Protein AF-D9XE37-F1 (afdb_monomer)

pLDDT: mean 73.84, std 21.39, range [26.42, 98.5]

Radius of gyration: 32.81 Å; Cα contacts (8 Å, |Δi|>4): 273; chains: 1; bounding box: 81×62×93 Å

Sequence (320 aa):
MRLFVEEEEWQETLRRVKRDPSFTGKLRLAWDGSVLRNTTKEGPQEVRDPRMVMHTHCTPSDWNKYVSADEAAGGSYNRILPVILGGAHLIRKRSALPHVDPFSEAYTWATAKPRVMVMDAWAEDLFYVIRRYGSILSESLPEVEAAMIQRTAEQTLRVAACLAAADMTEVITEDILLAAFSLVRRSVRDVLVLTRGQATAAKAPVRTLEEKVRERIASLGGKASSSDLLPFLRVSKAAVEAIPAVVMTQARNGKQGRPVTFYSFGEKQRPASSESSKQQAASSRVAAAVKATPKRITVRIPAQTAPVEVQADNPFAALI

Nearest PDB structures (foldseek):
  8eam-assembly1_F  TM=5.519E-01  e=4.254E-01  Saccharolobus solfataricus P2
  6wgf-assembly1_7  TM=5.804E-01  e=1.533E+00  Saccharomyces cerevisiae
  6wgg-assembly1_7  TM=5.376E-01  e=1.187E+00  Saccharomyces cerevisiae
  6wgi-assembly1_7  TM=4.612E-01  e=2.196E+00  Saccharomyces cerevisiae

Solvent-accessible surface area (backbone atoms only — not comparable to full-atom values): 20015 Å² total; per-residue (Å²): 136,87,84,85,84,87,70,94,53,42,61,60,57,48,55,44,38,81,75,36,76,62,50,60,54,52,51,50,33,29,63,73,35,36,68,47,74,43,77,89,48,92,73,70,47,71,42,77,64,37,86,66,82,90,86,78,60,75,52,74,70,52,46,65,74,58,65,46,60,69,48,17,68,69,43,58,47,27,77,54,80,56,69,79,79,73,82,79,74,87,71,89,73,87,70,81,79,81,82,65,66,66,58,57,53,17,52,48,63,56,67,74,52,94,82,74,77,41,66,40,74,64,21,48,56,50,47,53,52,46,42,50,51,44,51,52,47,42,73,74,38,60,68,55,61,17,32,34,46,71,35,48,47,62,49,20,52,54,44,15,52,52,50,19,27,58,71,69,42,53,56,31,39,44,67,45,41,50,54,21,36,54,55,47,51,50,18,50,55,36,46,53,60,59,48,61,67,47,70,76,62,57,75,74,72,83,71,48,73,66,56,56,52,50,53,53,20,53,75,53,77,50,50,29,44,57,81,67,44,34,72,75,67,72,50,58,72,69,69,57,64,70,38,91,56,53,34,79,46,76,45,65,64,64,100,87,42,80,71,45,51,32,39,29,76,55,78,87,74,77,88,75,80,90,81,87,84,85,87,78,91,83,81,89,84,84,89,81,92,76,94,78,81,88,78,85,84,80,84,79,82,79,77,85,77,77,87,80,87,74,76,88,83,51,94,58,57,91,72,110

Structure (mmCIF, N/CA/C/O backbone):
data_AF-D9XE37-F1
#
_entry.id   AF-D9XE37-F1
#
loop_
_atom_site.group_PDB
_atom_site.id
_atom_site.type_symbol
_atom_site.label_atom_id
_atom_site.label_alt_id
_atom_site.label_comp_id
_atom_site.label_asym_id
_atom_site.label_entity_id
_atom_site.label_seq_id
_atom_site.pdbx_PDB_ins_code
_atom_site.Cartn_x
_atom_site.Cartn_y
_atom_site.Cartn_z
_atom_site.occupancy
_atom_site.B_iso_or_equiv
_atom_site.auth_seq_id
_atom_site.auth_comp_id
_atom_site.auth_asym_id
_atom_site.auth_atom_id
_atom_site.pdbx_PDB_model_num
ATOM 1 N N . MET A 1 1 ? -2.289 -23.566 -14.329 1.00 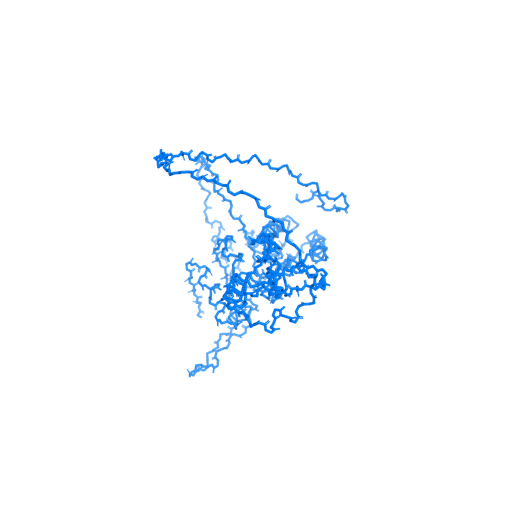47.03 1 MET A N 1
ATOM 2 C CA . MET A 1 1 ? -3.709 -23.173 -14.196 1.00 47.03 1 MET A CA 1
ATOM 3 C C . MET A 1 1 ? -3.740 -21.785 -13.573 1.00 47.03 1 MET A C 1
ATOM 5 O O . MET A 1 1 ? -3.190 -21.627 -12.493 1.00 47.03 1 MET A O 1
ATOM 9 N N . ARG A 1 2 ? -4.259 -20.769 -14.273 1.00 55.72 2 ARG A N 1
ATOM 10 C CA . ARG A 1 2 ? -4.458 -19.421 -13.717 1.00 55.72 2 ARG A CA 1
ATOM 11 C C . ARG A 1 2 ? -5.904 -19.363 -13.232 1.00 55.72 2 ARG A C 1
ATOM 13 O O . ARG A 1 2 ? -6.801 -19.611 -14.030 1.00 55.72 2 ARG A O 1
ATOM 20 N N . LEU A 1 3 ? -6.116 -19.141 -11.939 1.00 63.22 3 LEU A N 1
ATOM 21 C CA . LEU A 1 3 ? -7.451 -18.987 -11.367 1.00 63.22 3 LEU A CA 1
ATOM 22 C C . LEU A 1 3 ? -7.724 -17.491 -11.229 1.00 63.22 3 LEU A C 1
ATOM 24 O O . LEU A 1 3 ? -7.009 -16.805 -10.503 1.00 63.22 3 LEU A O 1
ATOM 28 N N . PHE A 1 4 ? -8.733 -17.000 -11.939 1.00 64.94 4 PHE A N 1
ATOM 29 C CA . PHE A 1 4 ? -9.284 -15.671 -11.715 1.00 64.94 4 PHE A CA 1
ATOM 30 C C . PHE A 1 4 ? -10.481 -15.827 -10.780 1.00 64.94 4 PHE A C 1
ATOM 32 O O . PHE A 1 4 ? -11.395 -16.596 -11.075 1.00 64.94 4 PHE A O 1
ATOM 39 N N . VAL A 1 5 ? -10.428 -15.163 -9.628 1.00 68.06 5 VAL A N 1
ATOM 40 C CA . VAL A 1 5 ? -11.538 -15.102 -8.677 1.00 68.06 5 VAL A CA 1
ATOM 41 C C . VAL A 1 5 ? -12.014 -13.663 -8.664 1.00 68.06 5 VAL A C 1
ATOM 43 O O . VAL A 1 5 ? -11.254 -12.769 -8.301 1.00 68.06 5 VAL A O 1
ATOM 46 N N . GLU A 1 6 ? -13.255 -13.461 -9.077 1.00 70.31 6 GLU A N 1
ATOM 47 C CA . GLU A 1 6 ? -13.931 -12.174 -9.025 1.00 70.31 6 GLU A CA 1
ATOM 48 C C . GLU A 1 6 ? -14.920 -12.210 -7.863 1.00 70.31 6 GLU A C 1
ATOM 50 O O . GLU A 1 6 ? -15.814 -13.055 -7.824 1.00 70.31 6 GLU A O 1
ATOM 55 N N . GLU A 1 7 ? -14.727 -11.327 -6.887 1.00 68.25 7 GLU A N 1
ATOM 56 C CA . GLU A 1 7 ? -15.745 -11.016 -5.888 1.00 68.25 7 GLU A CA 1
ATOM 57 C C . GLU A 1 7 ? -16.171 -9.569 -6.130 1.00 68.25 7 GLU A C 1
ATOM 59 O O . GLU A 1 7 ? -15.325 -8.674 -6.155 1.00 68.25 7 GLU A O 1
ATOM 64 N N . GLU A 1 8 ? -17.473 -9.349 -6.334 1.00 63.88 8 GLU A N 1
ATOM 65 C CA . GLU A 1 8 ? -17.998 -8.021 -6.660 1.00 63.88 8 GLU A CA 1
ATOM 66 C C . GLU A 1 8 ? -17.759 -7.034 -5.514 1.00 63.88 8 GLU A C 1
ATOM 68 O O . GLU A 1 8 ? -17.316 -5.927 -5.777 1.00 63.88 8 GLU A O 1
ATOM 73 N N . GLU A 1 9 ? -17.949 -7.431 -4.249 1.00 70.00 9 GLU A N 1
ATOM 74 C CA . GLU A 1 9 ? -17.734 -6.555 -3.090 1.00 70.00 9 GLU A CA 1
ATOM 75 C C . GLU A 1 9 ? -16.755 -7.135 -2.065 1.00 70.00 9 GLU A C 1
ATOM 77 O O . GLU A 1 9 ? -16.997 -8.174 -1.445 1.00 70.00 9 GLU A O 1
ATOM 82 N N . TRP A 1 10 ? -15.710 -6.370 -1.737 1.00 76.69 10 TRP A N 1
ATOM 83 C CA . TRP A 1 10 ? -14.752 -6.751 -0.691 1.00 76.69 10 TRP A CA 1
ATOM 84 C C . TRP A 1 10 ? -15.377 -6.810 0.710 1.00 76.69 10 TRP A C 1
ATOM 86 O O . TRP A 1 10 ? -14.852 -7.457 1.619 1.00 76.69 10 TRP A O 1
ATOM 96 N N . GLN A 1 11 ? -16.535 -6.170 0.899 1.00 74.50 11 GLN A N 1
ATOM 97 C CA . GLN A 1 11 ? -17.282 -6.218 2.151 1.00 74.50 11 GLN A CA 1
ATOM 98 C C . GLN A 1 11 ? -17.606 -7.662 2.568 1.00 74.50 11 GLN A C 1
ATOM 100 O O . GLN A 1 11 ? -17.534 -7.998 3.755 1.00 74.50 11 GLN A O 1
ATOM 105 N N . GLU A 1 12 ? -17.964 -8.529 1.621 1.00 76.62 12 GLU A N 1
ATOM 106 C CA . GLU A 1 12 ? -18.274 -9.923 1.931 1.00 76.62 12 GLU A CA 1
ATOM 107 C C . GLU A 1 12 ? -17.039 -10.671 2.425 1.00 76.62 12 GLU A C 1
ATOM 109 O O . GLU A 1 12 ? -17.104 -11.376 3.439 1.00 76.62 12 GLU A O 1
ATOM 114 N N . THR A 1 13 ? -15.899 -10.450 1.772 1.00 77.62 13 THR A N 1
ATOM 115 C CA . THR A 1 13 ? -14.603 -10.979 2.188 1.00 77.62 13 THR A CA 1
ATOM 116 C C . THR A 1 13 ? -14.257 -10.512 3.606 1.00 77.62 13 THR A C 1
ATOM 118 O O . THR A 1 13 ? -13.942 -11.329 4.471 1.00 77.62 13 THR A O 1
ATOM 121 N N . LEU A 1 14 ? -14.411 -9.216 3.896 1.00 77.00 14 LEU A N 1
ATOM 122 C CA . LEU A 1 14 ? -14.158 -8.626 5.215 1.00 77.00 14 LEU A CA 1
ATOM 123 C C . LEU A 1 14 ? -15.088 -9.186 6.310 1.00 77.00 14 LEU A C 1
ATOM 125 O O . LEU A 1 14 ? -14.674 -9.387 7.454 1.00 77.00 14 LEU A O 1
ATOM 129 N N . ARG A 1 15 ? -16.343 -9.519 5.981 1.00 78.56 15 ARG A N 1
ATOM 130 C CA . ARG A 1 15 ? -17.245 -10.224 6.912 1.00 78.56 15 ARG A CA 1
ATOM 131 C C . ARG A 1 15 ? -16.790 -11.658 7.179 1.00 78.56 15 ARG A C 1
ATOM 133 O O . ARG A 1 15 ? -16.953 -12.136 8.304 1.00 78.56 15 ARG A O 1
ATOM 140 N N . ARG A 1 16 ? -16.243 -12.350 6.172 1.00 76.62 16 ARG A N 1
ATOM 141 C CA . ARG A 1 16 ? -15.701 -13.712 6.325 1.00 76.62 16 ARG A CA 1
ATOM 142 C C . ARG A 1 16 ? -14.468 -13.730 7.218 1.00 76.62 16 ARG A C 1
ATOM 144 O O . ARG A 1 16 ? -14.367 -14.643 8.028 1.00 76.62 16 ARG A O 1
ATOM 151 N N . VAL A 1 17 ? -13.616 -12.705 7.163 1.00 76.94 17 VAL A N 1
ATOM 152 C CA . VAL A 1 17 ? -12.457 -12.568 8.064 1.00 76.94 17 VAL A CA 1
ATOM 153 C C . VAL A 1 17 ? -12.863 -12.662 9.539 1.00 76.94 17 VAL A C 1
ATOM 155 O O . VAL A 1 17 ? -12.245 -13.395 10.304 1.00 76.94 17 VAL A O 1
ATOM 158 N N . LYS A 1 18 ? -13.962 -12.008 9.940 1.00 72.69 18 LYS A N 1
ATOM 159 C CA . LYS A 1 18 ? -14.468 -12.100 11.324 1.00 72.69 18 LYS A CA 1
ATOM 160 C C . LYS A 1 18 ? -14.950 -13.500 11.717 1.00 72.69 18 LYS A C 1
ATOM 162 O O . LYS A 1 18 ? -15.026 -13.796 12.905 1.00 72.69 18 LYS A O 1
ATOM 167 N N . ARG A 1 19 ? -15.337 -14.332 10.747 1.00 80.12 19 ARG A N 1
ATOM 168 C CA . ARG A 1 19 ? -15.815 -15.706 10.978 1.00 80.12 19 ARG A CA 1
ATOM 169 C C . ARG A 1 19 ? -14.680 -16.726 10.936 1.00 80.12 19 ARG A C 1
ATOM 171 O O . ARG A 1 19 ? -14.724 -17.689 11.692 1.00 80.12 19 ARG A O 1
ATOM 178 N N . ASP A 1 20 ? -13.697 -16.519 10.064 1.00 80.62 20 ASP A N 1
ATOM 179 C CA . ASP A 1 20 ? -12.524 -17.376 9.903 1.00 80.62 20 ASP A CA 1
ATOM 180 C C . ASP A 1 20 ? -11.232 -16.565 10.117 1.00 80.62 20 ASP A C 1
ATOM 182 O O . ASP A 1 20 ? -10.728 -15.942 9.174 1.00 80.62 20 ASP A O 1
ATOM 186 N N . PRO A 1 21 ? -10.640 -16.608 11.326 1.00 75.56 21 PRO A N 1
ATOM 187 C CA . PRO A 1 21 ? -9.401 -15.891 11.617 1.00 75.56 21 PRO A CA 1
ATOM 188 C C . PRO A 1 21 ? -8.200 -16.416 10.810 1.00 75.56 21 PRO A C 1
ATOM 190 O O . PRO A 1 21 ? -7.193 -15.723 10.680 1.00 75.56 21 PRO A O 1
ATOM 193 N N . SER A 1 22 ? -8.282 -17.622 10.228 1.00 81.69 22 SER A N 1
ATOM 194 C CA . SER A 1 22 ? -7.215 -18.172 9.382 1.00 81.69 22 SER A CA 1
ATOM 195 C C . SER A 1 22 ? -7.186 -17.559 7.978 1.00 81.69 22 SER A C 1
ATOM 197 O O . SER A 1 22 ? -6.176 -17.678 7.277 1.00 81.69 22 SER A O 1
ATOM 199 N N . PHE A 1 23 ? -8.268 -16.893 7.558 1.00 83.12 23 PHE A N 1
ATOM 200 C CA . PHE A 1 23 ? -8.423 -16.376 6.201 1.00 83.12 23 PHE A CA 1
ATOM 201 C C . PHE A 1 23 ? -7.375 -15.310 5.859 1.00 83.12 23 PHE A C 1
ATOM 203 O O . PHE A 1 23 ? -6.686 -15.428 4.847 1.00 83.12 23 PHE A O 1
ATOM 210 N N . THR A 1 24 ? -7.171 -14.315 6.727 1.00 81.00 24 THR A N 1
ATOM 211 C CA . THR A 1 24 ? -6.151 -13.264 6.523 1.00 81.00 24 THR A CA 1
ATOM 212 C C . THR A 1 24 ? -4.734 -13.827 6.551 1.00 81.00 24 THR A C 1
ATOM 214 O O . THR A 1 24 ? -3.851 -13.337 5.852 1.00 81.00 24 THR A O 1
ATOM 217 N N . GLY A 1 25 ? -4.491 -14.889 7.327 1.00 86.06 25 GLY A N 1
ATOM 218 C CA . GLY A 1 25 ? -3.241 -15.652 7.283 1.00 86.06 25 GLY A CA 1
ATOM 219 C C . GLY A 1 25 ? -2.985 -16.261 5.908 1.00 86.06 25 GLY A C 1
ATOM 220 O O . GLY A 1 25 ? -1.930 -16.035 5.321 1.00 86.06 25 GLY A O 1
ATOM 221 N N . LYS A 1 26 ? -3.973 -16.972 5.358 1.00 87.00 26 LYS A N 1
ATOM 222 C CA . LYS A 1 26 ? -3.884 -17.576 4.020 1.00 87.00 26 LYS A CA 1
ATOM 223 C C . LYS A 1 26 ? -3.751 -16.523 2.919 1.00 87.00 26 LYS A C 1
ATOM 225 O O . LYS A 1 26 ? -2.964 -16.725 2.003 1.00 87.00 26 LYS A O 1
ATOM 230 N N . LEU A 1 27 ? -4.447 -15.390 3.035 1.00 85.38 27 LEU A N 1
ATOM 231 C CA . LEU A 1 27 ? -4.315 -14.264 2.107 1.00 85.38 27 LEU A CA 1
ATOM 232 C C . LEU A 1 27 ? -2.876 -13.718 2.100 1.00 85.38 27 LEU A C 1
ATOM 234 O O . LEU A 1 27 ? -2.291 -13.535 1.039 1.00 85.38 27 LEU A O 1
ATOM 238 N N . ARG A 1 28 ? -2.267 -13.523 3.278 1.00 87.06 28 ARG A N 1
ATOM 239 C CA . ARG A 1 28 ? -0.862 -13.089 3.391 1.00 87.06 28 ARG A CA 1
ATOM 240 C C . ARG A 1 28 ? 0.099 -14.096 2.759 1.00 87.06 28 ARG A C 1
ATOM 242 O O . ARG A 1 28 ? 0.968 -13.692 1.997 1.00 87.06 28 ARG A O 1
ATOM 249 N N . LEU A 1 29 ? -0.095 -15.392 3.018 1.00 88.88 29 LEU A N 1
ATOM 250 C CA . LEU A 1 29 ? 0.708 -16.452 2.398 1.00 88.88 29 LEU A CA 1
ATOM 251 C C . LEU A 1 29 ? 0.577 -16.439 0.871 1.00 88.88 29 LEU A C 1
ATOM 253 O O . LEU A 1 29 ? 1.587 -16.516 0.179 1.00 88.88 29 LEU A O 1
ATOM 257 N N . ALA A 1 30 ? -0.644 -16.287 0.353 1.00 88.12 30 ALA A N 1
ATOM 258 C CA . ALA A 1 30 ? -0.905 -16.208 -1.080 1.00 88.12 30 ALA A CA 1
ATOM 259 C C . ALA A 1 30 ? -0.223 -14.991 -1.719 1.00 88.12 30 ALA A C 1
ATOM 261 O O . ALA A 1 30 ? 0.366 -15.102 -2.790 1.00 88.12 30 ALA A O 1
ATOM 262 N N . TRP A 1 31 ? -0.286 -13.841 -1.044 1.00 87.00 31 TRP A N 1
ATOM 263 C CA . TRP A 1 31 ? 0.356 -12.603 -1.479 1.00 87.00 31 TRP A CA 1
ATOM 264 C C . TRP A 1 31 ? 1.880 -12.724 -1.522 1.00 87.00 31 TRP A C 1
ATOM 266 O O . TRP A 1 31 ? 2.518 -12.271 -2.468 1.00 87.00 31 TRP A O 1
ATOM 276 N N . ASP A 1 32 ? 2.465 -13.352 -0.503 1.00 86.19 32 ASP A N 1
ATOM 277 C CA . ASP A 1 32 ? 3.911 -13.532 -0.389 1.00 86.19 32 ASP A CA 1
ATOM 278 C C . ASP A 1 32 ? 4.426 -14.718 -1.248 1.00 86.19 32 ASP A C 1
ATOM 280 O O . ASP A 1 32 ? 5.605 -15.056 -1.178 1.00 86.19 32 ASP A O 1
ATOM 284 N N . GLY A 1 33 ? 3.570 -15.369 -2.053 1.00 86.44 33 GLY A N 1
ATOM 285 C CA . GLY A 1 33 ? 3.949 -16.501 -2.915 1.00 86.44 33 GLY A CA 1
ATOM 286 C C . GLY A 1 33 ? 4.217 -17.810 -2.160 1.00 86.44 33 GLY A C 1
ATOM 287 O O . GLY A 1 33 ? 4.780 -18.758 -2.708 1.00 86.44 33 GLY A O 1
ATOM 288 N N . SER A 1 34 ? 3.824 -17.884 -0.888 1.00 89.19 34 SER A N 1
ATOM 289 C CA . SER A 1 34 ? 3.997 -19.073 -0.053 1.00 89.19 34 SER A CA 1
ATOM 290 C 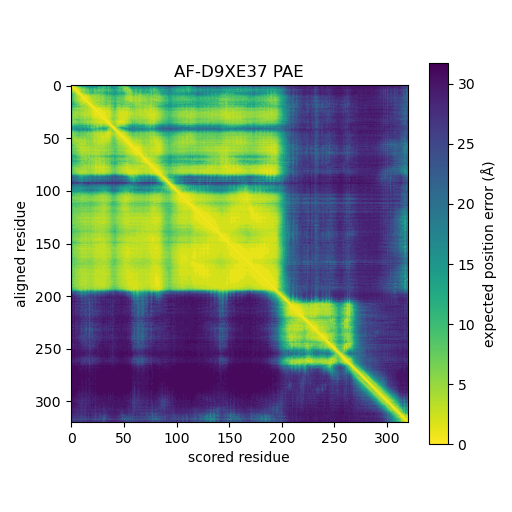C . SER A 1 34 ? 2.975 -20.153 -0.403 1.00 89.19 34 SER A C 1
ATOM 292 O O . SER A 1 34 ? 1.827 -19.863 -0.731 1.00 89.19 34 SER A O 1
ATOM 294 N N . VAL A 1 35 ? 3.376 -21.422 -0.294 1.00 88.75 35 VAL A N 1
ATOM 295 C CA . VAL A 1 35 ? 2.512 -22.563 -0.633 1.00 88.75 35 VAL A CA 1
ATOM 296 C C . VAL A 1 35 ? 1.242 -22.548 0.220 1.00 88.75 35 VAL A C 1
ATOM 298 O O . VAL A 1 35 ? 1.305 -22.597 1.450 1.00 88.75 35 VAL A O 1
ATOM 301 N N . LEU A 1 36 ? 0.081 -22.540 -0.434 1.00 87.94 36 LEU A N 1
ATOM 302 C CA . LEU A 1 36 ? -1.206 -22.687 0.240 1.00 87.94 36 LEU A CA 1
ATOM 303 C C . LEU A 1 36 ? -1.528 -24.169 0.366 1.00 87.94 36 LEU A C 1
ATOM 305 O O . LEU A 1 36 ? -1.539 -24.882 -0.635 1.00 87.94 36 LEU A O 1
ATOM 309 N N . ARG A 1 37 ? -1.816 -24.631 1.583 1.00 86.56 37 ARG A N 1
ATOM 310 C CA . ARG A 1 37 ? -2.215 -26.016 1.852 1.00 86.56 37 ARG A CA 1
ATOM 311 C C . ARG A 1 37 ? -3.577 -26.052 2.518 1.00 86.56 37 ARG A C 1
ATOM 313 O O . ARG A 1 37 ? -3.827 -25.322 3.476 1.00 86.56 37 ARG A O 1
ATOM 320 N N . ASN A 1 38 ? -4.435 -26.934 2.027 1.00 82.69 38 ASN A N 1
ATOM 321 C CA . ASN A 1 38 ? -5.679 -27.292 2.681 1.00 82.69 38 ASN A CA 1
ATOM 322 C C . ASN A 1 38 ? -5.642 -28.781 3.033 1.00 82.69 38 ASN A C 1
ATOM 324 O O . ASN A 1 38 ? -5.796 -29.638 2.165 1.00 82.69 38 ASN A O 1
ATOM 328 N N . THR A 1 39 ? -5.398 -29.071 4.310 1.00 75.81 39 THR A N 1
ATOM 329 C CA . THR A 1 39 ? -5.257 -30.431 4.847 1.00 75.81 39 THR A CA 1
ATOM 330 C C . THR A 1 39 ? -6.556 -30.992 5.426 1.00 75.81 39 THR A C 1
ATOM 332 O O . THR A 1 39 ? -6.577 -32.150 5.823 1.00 75.81 39 THR A O 1
ATOM 335 N N . THR A 1 40 ? -7.631 -30.198 5.497 1.00 74.00 40 THR A N 1
ATOM 336 C CA . THR A 1 40 ? -8.895 -30.603 6.139 1.00 74.00 40 THR A CA 1
ATOM 337 C C . THR A 1 40 ? -9.902 -31.246 5.185 1.00 74.00 40 THR A C 1
ATOM 339 O O . THR A 1 40 ? -10.932 -31.734 5.642 1.00 74.00 40 THR A O 1
ATOM 342 N N . LYS A 1 41 ? -9.633 -31.265 3.874 1.00 73.81 41 LYS A N 1
ATOM 343 C CA . LYS A 1 41 ? -10.446 -31.982 2.878 1.00 73.81 41 LYS A CA 1
ATOM 344 C C . LYS A 1 41 ? -9.870 -33.371 2.593 1.00 73.81 41 LYS A C 1
ATOM 346 O O . LYS A 1 41 ? -8.652 -33.545 2.612 1.00 73.81 41 LYS A O 1
ATOM 351 N N . GLU A 1 42 ? -10.739 -34.334 2.273 1.00 62.62 42 GLU A N 1
ATOM 352 C CA . GLU A 1 42 ? -10.312 -35.605 1.676 1.00 62.62 42 GLU A CA 1
ATOM 353 C C . GLU A 1 42 ? -9.587 -35.320 0.355 1.00 62.62 42 GLU A C 1
ATOM 355 O O . GLU A 1 42 ? -10.145 -34.700 -0.551 1.00 62.62 42 GLU A O 1
ATOM 360 N N . GLY A 1 43 ? -8.316 -35.718 0.278 1.00 73.56 43 GLY A N 1
ATOM 361 C CA . GLY A 1 43 ? -7.402 -35.279 -0.775 1.00 73.56 43 GLY A CA 1
ATOM 362 C C . GLY A 1 43 ? -6.784 -33.913 -0.445 1.00 73.56 43 GLY A C 1
ATOM 363 O O . GLY A 1 43 ? -7.375 -32.883 -0.782 1.00 73.56 43 GLY A O 1
ATOM 364 N N . PRO A 1 44 ? -5.602 -33.867 0.202 1.00 77.12 44 PRO A N 1
ATOM 365 C CA . PRO A 1 44 ? -4.947 -32.606 0.530 1.00 77.12 44 PRO A CA 1
ATOM 366 C C . PRO A 1 44 ? -4.683 -31.804 -0.745 1.00 77.12 44 PRO A C 1
ATOM 368 O O . PRO A 1 44 ? -4.027 -32.275 -1.674 1.00 77.12 44 PRO A O 1
ATOM 371 N N . GLN A 1 45 ? -5.208 -30.581 -0.784 1.00 83.75 45 GLN A N 1
ATOM 372 C CA . GLN A 1 45 ? -5.015 -29.672 -1.908 1.00 83.75 45 GLN A CA 1
ATOM 373 C C . GLN A 1 45 ? -3.874 -28.718 -1.588 1.00 83.75 45 GLN A C 1
ATOM 375 O O . GLN A 1 45 ? -3.836 -28.117 -0.509 1.00 83.75 45 GLN A O 1
ATOM 380 N N . GLU A 1 46 ? -2.959 -28.552 -2.538 1.00 88.50 46 GLU A N 1
ATOM 381 C CA . GLU A 1 46 ? -1.897 -27.562 -2.440 1.00 88.50 46 GLU A CA 1
ATOM 382 C C . GLU A 1 46 ? -1.817 -26.688 -3.689 1.00 88.50 46 GLU A C 1
ATOM 384 O O . GLU A 1 46 ? -1.983 -27.154 -4.815 1.00 88.50 46 GLU A O 1
ATOM 389 N N . VAL A 1 47 ? -1.540 -25.404 -3.471 1.00 86.25 47 VAL A N 1
ATOM 390 C CA . VAL A 1 47 ? -1.213 -24.445 -4.526 1.00 86.25 47 VAL A CA 1
ATOM 391 C C . VAL A 1 47 ? 0.222 -24.002 -4.293 1.00 86.25 47 VAL A C 1
ATOM 393 O O . VAL A 1 47 ? 0.514 -23.284 -3.334 1.00 86.25 47 VAL A O 1
ATOM 396 N N . ARG A 1 48 ? 1.126 -24.478 -5.153 1.00 85.12 48 ARG A N 1
ATOM 397 C CA . ARG A 1 48 ? 2.536 -24.075 -5.166 1.00 85.12 48 ARG A CA 1
ATOM 398 C C . ARG A 1 48 ? 2.672 -22.774 -5.960 1.00 85.12 48 ARG A C 1
ATOM 400 O O . ARG A 1 48 ? 2.079 -22.671 -7.027 1.00 85.12 48 ARG A O 1
ATOM 407 N N . ASP A 1 49 ? 3.441 -21.821 -5.433 1.00 83.62 49 ASP A N 1
ATOM 408 C CA . ASP A 1 49 ? 3.686 -20.500 -6.040 1.00 83.62 49 ASP A CA 1
ATOM 409 C C . ASP A 1 49 ? 2.399 -19.732 -6.429 1.00 83.62 49 ASP A C 1
ATOM 411 O O . ASP A 1 49 ? 2.157 -19.458 -7.609 1.00 83.62 49 ASP A O 1
ATOM 415 N N . PRO A 1 50 ? 1.513 -19.409 -5.464 1.00 86.50 50 PRO A N 1
ATOM 416 C CA . PRO A 1 50 ? 0.351 -18.578 -5.750 1.00 86.50 50 PRO A CA 1
ATOM 417 C C . PRO A 1 50 ? 0.780 -17.195 -6.258 1.00 86.50 50 PRO A C 1
ATOM 419 O O . PRO A 1 50 ? 1.614 -16.517 -5.663 1.00 86.50 50 PRO A O 1
ATOM 422 N N . ARG A 1 51 ? 0.161 -16.751 -7.356 1.00 83.62 51 ARG A N 1
ATOM 423 C CA . ARG A 1 51 ? 0.302 -15.392 -7.894 1.00 83.62 51 ARG A CA 1
ATOM 424 C C . ARG A 1 51 ? -1.023 -14.674 -7.706 1.00 83.62 51 ARG A C 1
ATOM 426 O O . ARG A 1 51 ? -1.980 -14.952 -8.425 1.00 83.62 51 ARG A O 1
ATOM 433 N N . MET A 1 52 ? -1.088 -13.802 -6.706 1.00 82.50 52 MET A N 1
ATOM 434 C CA . MET A 1 52 ? -2.312 -13.103 -6.335 1.00 82.50 52 MET A CA 1
ATOM 435 C C . MET A 1 52 ? -2.191 -11.611 -6.627 1.00 82.50 52 MET A C 1
ATOM 437 O O . MET A 1 52 ? -1.199 -10.980 -6.275 1.00 82.50 52 MET A O 1
ATOM 441 N N . VAL A 1 53 ? -3.234 -11.055 -7.236 1.00 83.62 53 VAL A N 1
ATOM 442 C CA . VAL A 1 53 ? -3.452 -9.614 -7.364 1.00 83.62 53 VAL A CA 1
ATOM 443 C C . VAL A 1 53 ? -4.789 -9.318 -6.709 1.00 83.62 53 VAL A C 1
ATOM 445 O O . VAL A 1 53 ? -5.756 -10.041 -6.938 1.00 83.62 53 VAL A O 1
ATOM 448 N N . MET A 1 54 ? -4.841 -8.275 -5.885 1.00 82.00 54 MET A N 1
ATOM 449 C CA . MET A 1 54 ? -6.076 -7.846 -5.239 1.00 82.00 54 MET A CA 1
ATOM 450 C C . MET A 1 54 ? -6.471 -6.474 -5.770 1.00 82.00 54 MET A C 1
ATOM 452 O O . MET A 1 54 ? -5.752 -5.497 -5.574 1.00 82.00 54 MET A O 1
ATOM 456 N N . HIS A 1 55 ? -7.619 -6.422 -6.435 1.00 86.12 55 HIS A N 1
ATOM 457 C CA . HIS A 1 55 ? -8.276 -5.189 -6.840 1.00 86.12 55 HIS A CA 1
ATOM 458 C C . HIS A 1 55 ? -9.676 -5.198 -6.240 1.00 86.12 55 HIS A C 1
ATOM 460 O O . HIS A 1 55 ? -10.501 -6.040 -6.580 1.00 86.12 55 HIS A O 1
ATOM 466 N N . THR A 1 56 ? -9.908 -4.309 -5.284 1.00 84.94 56 THR A N 1
ATOM 467 C CA . THR A 1 56 ? -11.090 -4.342 -4.424 1.00 84.94 56 THR A CA 1
ATOM 468 C C . THR A 1 56 ? -11.560 -2.935 -4.130 1.00 84.94 56 THR A C 1
ATOM 470 O O . THR A 1 56 ? -10.741 -2.035 -3.948 1.00 84.94 56 THR A O 1
ATOM 473 N N . HIS A 1 57 ? -12.868 -2.764 -3.985 1.00 86.88 57 HIS A N 1
ATOM 474 C CA . HIS A 1 57 ? -13.456 -1.529 -3.489 1.00 86.88 57 HIS A CA 1
ATOM 475 C C . HIS A 1 57 ? -14.110 -1.759 -2.124 1.00 86.88 57 HIS A C 1
ATOM 477 O O . HIS A 1 57 ? -14.607 -2.843 -1.824 1.00 86.88 57 HIS A O 1
ATOM 483 N N . CYS A 1 58 ? -14.093 -0.732 -1.281 1.00 85.75 58 CYS A N 1
ATOM 484 C CA . CYS A 1 58 ? -14.728 -0.744 0.030 1.00 85.75 58 CYS A CA 1
ATOM 485 C C . CYS A 1 58 ? -15.126 0.682 0.402 1.00 85.75 58 CYS A C 1
ATOM 487 O O . CYS A 1 58 ? -14.438 1.643 0.050 1.00 85.75 58 CYS A O 1
ATOM 489 N N . THR A 1 59 ? -16.255 0.826 1.092 1.00 86.62 59 THR A N 1
ATOM 490 C CA . THR A 1 59 ? -16.687 2.131 1.591 1.00 86.62 59 THR A CA 1
ATOM 491 C C . THR A 1 59 ? -15.861 2.520 2.824 1.00 86.62 59 THR A C 1
ATOM 493 O O . THR A 1 59 ? -15.480 1.645 3.606 1.00 86.62 59 THR A O 1
ATOM 496 N N . PRO A 1 60 ? -15.628 3.819 3.089 1.00 86.06 60 PRO A N 1
ATOM 497 C CA . PRO A 1 60 ? -14.960 4.240 4.323 1.00 86.06 60 PRO A CA 1
ATOM 498 C C . PRO A 1 60 ? -15.666 3.740 5.597 1.00 86.06 60 PRO A C 1
ATOM 500 O O . PRO A 1 60 ? -15.019 3.424 6.594 1.00 86.06 60 PRO A O 1
ATOM 503 N N . SER A 1 61 ? -16.998 3.618 5.570 1.00 84.75 61 SER A N 1
ATOM 504 C CA . SER A 1 61 ? -17.775 3.039 6.673 1.00 84.75 61 SER A CA 1
ATOM 505 C C . SER A 1 61 ? -17.474 1.561 6.905 1.00 84.75 61 SER A C 1
ATOM 507 O O . SER A 1 61 ? -17.358 1.139 8.057 1.00 84.75 61 SER A O 1
ATOM 509 N N . ASP A 1 62 ? -17.336 0.776 5.836 1.00 84.81 62 ASP A N 1
ATOM 510 C CA . ASP A 1 62 ? -17.011 -0.64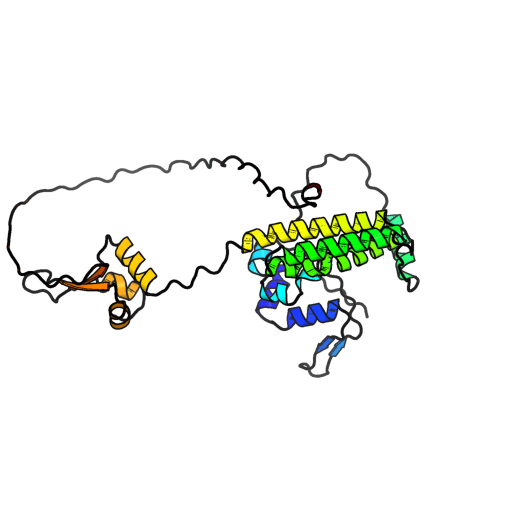6 5.943 1.00 84.81 62 ASP A CA 1
ATOM 511 C C . ASP A 1 62 ? -15.563 -0.846 6.373 1.00 84.81 62 ASP A C 1
ATOM 513 O O . ASP A 1 62 ? -15.305 -1.670 7.252 1.00 84.81 62 ASP A O 1
ATOM 517 N N . TRP A 1 63 ? -14.641 -0.032 5.849 1.00 85.62 63 TRP A N 1
ATOM 518 C CA . TRP A 1 63 ? -13.258 0.006 6.316 1.00 85.62 63 TRP A CA 1
ATOM 519 C C . TRP A 1 63 ? -13.220 0.170 7.835 1.00 85.62 63 TRP A C 1
ATOM 521 O O . TRP A 1 63 ? -12.728 -0.703 8.543 1.00 85.62 63 TRP A O 1
ATOM 531 N N . ASN A 1 64 ? -13.875 1.207 8.360 1.00 82.69 64 ASN A N 1
ATOM 532 C CA . ASN A 1 64 ? -13.886 1.473 9.797 1.00 82.69 64 ASN A CA 1
ATOM 533 C C . ASN A 1 64 ? -14.524 0.358 10.635 1.00 82.69 64 ASN A C 1
ATOM 535 O O . ASN A 1 64 ? -14.170 0.182 11.800 1.00 82.69 64 ASN A O 1
ATOM 539 N N . LYS A 1 65 ? -15.469 -0.389 10.060 1.00 82.81 65 LYS A N 1
ATOM 540 C CA .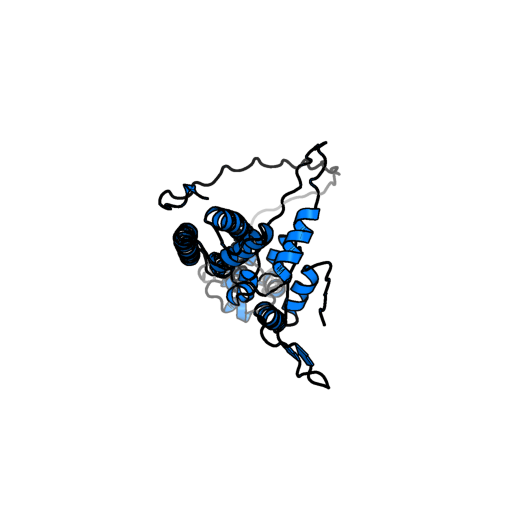 LYS A 1 65 ? -16.212 -1.449 10.746 1.00 82.81 65 LYS A CA 1
ATOM 541 C C . LYS A 1 65 ? -15.477 -2.790 10.769 1.00 82.81 65 LYS A C 1
ATOM 543 O O . LYS A 1 65 ? -15.688 -3.584 11.701 1.00 82.81 65 LYS A O 1
ATOM 548 N N . TYR A 1 66 ? -14.702 -3.093 9.731 1.00 80.50 66 TYR A N 1
ATOM 549 C CA . TYR A 1 66 ? -14.103 -4.415 9.548 1.00 80.50 66 TYR A CA 1
ATOM 550 C C . TYR A 1 66 ? -12.579 -4.423 9.650 1.00 80.50 66 TYR A C 1
ATOM 552 O O . TYR A 1 66 ? -12.049 -5.428 10.110 1.00 80.50 66 TYR A O 1
ATOM 560 N N . VAL A 1 67 ? -11.896 -3.325 9.325 1.00 81.81 67 VAL A N 1
ATOM 561 C CA . VAL A 1 67 ? -10.445 -3.205 9.500 1.00 81.81 67 VAL A CA 1
ATOM 562 C C . VAL A 1 67 ? -10.136 -3.012 10.980 1.00 81.81 67 VAL A C 1
ATOM 564 O O . VAL A 1 67 ? -10.495 -1.997 11.578 1.00 81.81 67 VAL A O 1
ATOM 567 N N . SER A 1 68 ? -9.496 -4.016 11.579 1.00 76.19 68 SER A N 1
ATOM 568 C CA . SER A 1 68 ? -9.138 -4.037 12.998 1.00 76.19 68 SER A CA 1
ATOM 569 C C . SER A 1 68 ? -7.649 -3.763 13.228 1.00 76.19 68 SER A C 1
ATOM 571 O O . SER A 1 68 ? -6.809 -4.035 12.367 1.00 76.19 68 SER A O 1
ATOM 573 N N . ALA A 1 69 ? -7.317 -3.260 14.421 1.00 76.56 69 ALA A N 1
ATOM 574 C CA . ALA A 1 69 ? -5.934 -3.056 14.855 1.00 76.56 69 ALA A CA 1
ATOM 575 C C . ALA A 1 69 ? -5.120 -4.364 14.846 1.00 76.56 69 ALA A C 1
ATOM 577 O O . ALA A 1 69 ? -3.969 -4.362 14.417 1.00 76.56 69 ALA A O 1
ATOM 578 N N . ASP A 1 70 ? -5.735 -5.487 15.229 1.00 77.38 70 ASP A N 1
ATOM 579 C CA . ASP A 1 70 ? -5.079 -6.802 15.269 1.00 77.38 70 ASP A CA 1
ATOM 580 C C . ASP A 1 70 ? -4.625 -7.261 13.871 1.00 77.38 70 ASP A C 1
ATOM 582 O O . ASP A 1 70 ? -3.531 -7.797 13.683 1.00 77.38 70 ASP A O 1
ATOM 586 N N . GLU A 1 71 ? -5.443 -7.014 12.848 1.00 79.50 71 GLU A N 1
ATOM 587 C CA . GLU A 1 71 ? -5.101 -7.347 11.463 1.00 79.50 71 GLU A CA 1
ATOM 588 C C . GLU A 1 71 ? -4.080 -6.385 10.848 1.00 79.50 71 GLU A C 1
ATOM 590 O O . GLU A 1 71 ? -3.278 -6.806 10.001 1.00 79.50 71 GLU A O 1
ATOM 595 N N . ALA A 1 72 ? -4.100 -5.117 11.274 1.00 77.88 72 ALA A N 1
ATOM 596 C CA . ALA A 1 72 ? -3.082 -4.130 10.928 1.00 77.88 72 ALA A CA 1
ATOM 597 C C . ALA A 1 72 ? -1.717 -4.541 11.495 1.00 77.88 72 ALA A C 1
ATOM 599 O O . ALA A 1 72 ? -0.755 -4.629 10.733 1.00 77.88 72 ALA A O 1
ATOM 600 N N . ALA A 1 73 ? -1.660 -4.920 12.776 1.00 77.88 73 ALA A N 1
ATOM 601 C CA . ALA A 1 73 ? -0.460 -5.454 13.421 1.00 77.88 73 ALA A CA 1
ATOM 602 C C . ALA A 1 73 ? 0.023 -6.760 12.763 1.00 77.88 73 ALA A C 1
ATOM 604 O O . ALA A 1 73 ? 1.220 -6.982 12.594 1.00 77.88 73 ALA A O 1
ATOM 605 N N . GLY A 1 74 ? -0.902 -7.604 12.289 1.00 79.19 74 GLY A N 1
ATOM 606 C CA . GLY A 1 74 ? -0.587 -8.799 11.498 1.00 79.19 74 GLY A CA 1
ATOM 607 C C . GLY A 1 74 ? -0.019 -8.518 10.095 1.00 79.19 74 GLY A C 1
ATOM 608 O O . GLY A 1 74 ? 0.325 -9.460 9.371 1.00 79.19 74 GLY A O 1
ATOM 609 N N . GLY A 1 75 ? 0.062 -7.251 9.682 1.00 82.56 75 GLY A N 1
ATOM 610 C CA . GLY A 1 75 ? 0.601 -6.812 8.398 1.00 82.56 75 GLY A CA 1
ATOM 611 C C . GLY A 1 75 ? -0.318 -7.074 7.204 1.00 82.56 75 GLY A C 1
ATOM 612 O O . GLY A 1 75 ? 0.130 -7.034 6.062 1.00 82.56 75 GLY A O 1
ATOM 613 N N . SER A 1 76 ? -1.600 -7.373 7.408 1.00 83.38 76 SER A N 1
ATOM 614 C CA . SER A 1 76 ? -2.502 -7.620 6.271 1.00 83.38 76 SER A CA 1
ATOM 615 C C . SER A 1 76 ? -2.666 -6.357 5.421 1.00 83.38 76 SER A C 1
ATOM 617 O O . SER A 1 76 ? -2.623 -6.419 4.194 1.00 83.38 76 SER A O 1
ATOM 619 N N . TYR A 1 77 ? -2.766 -5.200 6.079 1.00 86.56 77 TYR A N 1
ATOM 620 C CA . TYR A 1 77 ? -3.073 -3.931 5.421 1.00 86.56 77 TYR A CA 1
ATOM 621 C C . TYR A 1 77 ? -1.850 -3.168 4.901 1.00 86.56 77 TYR A C 1
ATOM 623 O O . TYR A 1 77 ? -1.996 -2.370 3.985 1.00 86.56 77 TYR A O 1
ATOM 631 N N . ASN A 1 78 ? -0.632 -3.484 5.357 1.00 88.56 78 ASN A N 1
ATOM 632 C CA . ASN A 1 78 ? 0.590 -2.917 4.763 1.00 88.56 78 ASN A CA 1
ATOM 633 C C . ASN A 1 78 ? 0.984 -3.556 3.419 1.00 88.56 78 ASN A C 1
ATOM 635 O O . ASN A 1 78 ? 1.922 -3.120 2.749 1.00 88.56 78 ASN A O 1
ATOM 639 N N . ARG A 1 79 ? 0.266 -4.598 2.992 1.00 89.25 79 ARG A N 1
ATOM 640 C CA . ARG A 1 79 ? 0.442 -5.237 1.682 1.00 89.25 79 ARG A CA 1
ATOM 641 C C . ARG A 1 79 ? -0.373 -4.572 0.577 1.00 89.25 79 ARG A C 1
ATOM 643 O O . ARG A 1 79 ? -0.103 -4.843 -0.588 1.00 89.25 79 ARG A O 1
ATOM 650 N N . ILE A 1 80 ? -1.304 -3.690 0.924 1.00 89.50 80 ILE A N 1
ATOM 651 C CA . ILE A 1 80 ? -2.222 -3.049 -0.019 1.00 89.50 80 ILE A CA 1
ATOM 652 C C . ILE A 1 80 ? -1.963 -1.544 -0.076 1.00 89.50 80 ILE A C 1
ATOM 654 O O . ILE A 1 80 ? -1.328 -0.991 0.818 1.00 89.50 80 ILE A O 1
ATOM 658 N N . LEU A 1 81 ? -2.452 -0.890 -1.129 1.00 92.19 81 LEU A N 1
ATOM 659 C CA . LEU A 1 81 ? -2.377 0.563 -1.303 1.00 92.19 81 LEU A CA 1
ATOM 660 C C . LEU A 1 81 ? -3.797 1.145 -1.329 1.00 92.19 81 LEU A C 1
ATOM 662 O O . LEU A 1 81 ? -4.373 1.292 -2.408 1.00 92.19 81 LEU A O 1
ATOM 666 N N . PRO A 1 82 ? -4.406 1.437 -0.163 1.00 91.88 82 PRO A N 1
ATOM 667 C CA . PRO A 1 82 ? -5.725 2.052 -0.110 1.00 91.88 82 PRO A CA 1
ATOM 668 C C . PRO A 1 82 ? -5.674 3.459 -0.700 1.00 91.88 82 PRO A C 1
ATOM 670 O O . PRO A 1 82 ? -4.788 4.242 -0.360 1.00 91.88 82 PRO A O 1
ATOM 673 N N . VAL A 1 83 ? -6.633 3.789 -1.559 1.00 92.31 83 VAL A N 1
ATOM 674 C CA . VAL A 1 83 ? -6.790 5.134 -2.120 1.00 92.31 83 VAL A CA 1
ATOM 675 C C . VAL A 1 83 ? -8.238 5.556 -1.929 1.00 92.31 83 VAL A C 1
ATOM 677 O O . VAL A 1 83 ? -9.160 4.850 -2.340 1.00 92.31 83 VAL A O 1
ATOM 680 N N . ILE A 1 84 ? -8.446 6.712 -1.303 1.00 91.19 84 ILE A N 1
ATOM 681 C CA . ILE A 1 84 ? -9.772 7.309 -1.180 1.00 91.19 84 ILE A CA 1
ATOM 682 C C . ILE A 1 84 ? -10.096 7.981 -2.508 1.00 91.19 84 ILE A C 1
ATOM 684 O O . ILE A 1 84 ? -9.445 8.944 -2.929 1.00 91.19 84 ILE A O 1
ATOM 688 N N . LEU A 1 85 ? -11.152 7.494 -3.150 1.00 87.31 85 LEU A N 1
ATOM 689 C CA . LEU A 1 85 ? -11.710 8.118 -4.338 1.00 87.31 85 LEU A CA 1
ATOM 690 C C . LEU A 1 85 ? -12.666 9.240 -3.920 1.00 87.31 85 LEU A C 1
ATOM 692 O O . LEU A 1 85 ? -13.617 9.023 -3.171 1.00 87.31 85 LEU A O 1
ATOM 696 N N . GLY A 1 86 ? -12.398 10.453 -4.403 1.00 78.50 86 GLY A N 1
ATOM 697 C CA . GLY A 1 86 ? -13.343 11.564 -4.325 1.00 78.50 86 GLY A CA 1
ATOM 698 C C . GLY A 1 86 ? -14.431 11.444 -5.393 1.00 78.50 86 GLY A C 1
ATOM 699 O O . GLY A 1 86 ? -14.300 10.678 -6.349 1.00 78.50 86 GLY A O 1
ATOM 700 N N . GLY A 1 87 ? -15.498 12.234 -5.261 1.00 71.19 87 GLY A N 1
ATOM 701 C CA . GLY A 1 87 ? -16.489 12.360 -6.329 1.00 71.19 87 GLY A CA 1
ATOM 702 C C . GLY A 1 87 ? -15.822 12.852 -7.614 1.00 71.19 87 GLY A C 1
ATOM 703 O O . GLY A 1 87 ? -15.062 13.821 -7.584 1.00 71.19 87 GLY A O 1
ATOM 704 N N . ALA A 1 88 ? -16.091 12.184 -8.738 1.00 65.19 88 ALA A N 1
ATOM 705 C CA . ALA A 1 88 ? -15.572 12.618 -10.026 1.00 65.19 88 ALA A CA 1
ATOM 706 C C . ALA A 1 88 ? -16.061 14.044 -10.305 1.00 65.19 88 ALA A C 1
ATOM 708 O O . ALA A 1 88 ? -17.265 14.299 -10.384 1.00 65.19 88 ALA A O 1
ATOM 709 N N . HIS A 1 89 ? -15.128 14.986 -10.458 1.00 62.91 89 HIS A N 1
ATOM 710 C CA . HIS A 1 89 ? -15.472 16.288 -11.006 1.00 62.91 89 HIS A CA 1
ATOM 711 C C . HIS A 1 89 ? -16.084 16.053 -12.388 1.00 62.91 89 HIS A C 1
ATOM 713 O O . HIS A 1 89 ? -15.524 15.315 -13.200 1.00 62.91 89 HIS A O 1
ATOM 719 N N . LEU A 1 90 ? -17.240 16.659 -12.655 1.00 69.31 90 LEU A N 1
ATOM 720 C CA . LEU A 1 90 ? -17.882 16.599 -13.964 1.00 69.31 90 LEU A CA 1
ATOM 721 C C . LEU A 1 90 ? -17.034 17.403 -14.958 1.00 69.31 90 LEU A C 1
ATOM 723 O O . LEU A 1 90 ? -17.294 18.574 -15.229 1.00 69.31 90 LEU A O 1
ATOM 727 N N . ILE A 1 91 ? -15.970 16.788 -15.474 1.00 65.31 91 ILE A N 1
ATOM 728 C CA . ILE A 1 91 ? -15.127 17.394 -16.496 1.00 65.31 91 ILE A CA 1
ATOM 729 C C . ILE A 1 91 ? -15.894 17.295 -17.811 1.00 65.31 91 ILE A C 1
ATOM 731 O O . ILE A 1 91 ? -16.057 16.218 -18.380 1.00 65.31 91 ILE A O 1
ATOM 735 N N . ARG A 1 92 ? -16.338 18.439 -18.333 1.00 65.56 92 ARG A N 1
ATOM 736 C CA . ARG A 1 92 ? -16.898 18.549 -19.685 1.00 65.56 92 ARG A CA 1
ATOM 737 C C . ARG A 1 92 ? -15.768 18.466 -20.721 1.00 65.56 92 ARG A C 1
ATOM 739 O O . ARG A 1 92 ? -15.487 19.439 -21.414 1.00 65.56 92 ARG A O 1
ATOM 746 N N . LYS A 1 93 ? -15.062 17.335 -20.802 1.00 61.16 93 LYS A N 1
ATOM 747 C CA . LYS A 1 93 ? -13.984 17.150 -21.784 1.00 61.16 93 LYS A CA 1
ATOM 748 C C . LYS A 1 93 ? -14.574 16.681 -23.115 1.00 61.16 93 LYS A C 1
ATOM 750 O O . LYS A 1 93 ? -15.234 15.653 -23.178 1.00 61.16 93 LYS A O 1
ATOM 755 N N . ARG A 1 94 ? -14.332 17.459 -24.177 1.00 59.75 94 ARG A N 1
ATOM 756 C CA . ARG A 1 94 ? -14.648 17.126 -25.583 1.00 59.75 94 ARG A CA 1
ATOM 757 C C . ARG A 1 94 ? -13.476 16.472 -26.331 1.00 59.75 94 ARG A C 1
ATOM 759 O O . ARG A 1 94 ? -13.605 16.178 -27.512 1.00 59.75 94 ARG A O 1
ATOM 766 N N . SER A 1 95 ? -12.326 16.298 -25.683 1.00 67.62 95 SER A N 1
ATOM 767 C CA . SER A 1 95 ? -11.138 15.708 -26.307 1.00 67.62 95 SER A CA 1
ATOM 768 C C . SER A 1 95 ? -11.276 14.192 -26.417 1.00 67.62 95 SER A C 1
ATOM 770 O O . SER A 1 95 ? -11.724 13.558 -25.460 1.00 67.62 95 SER A O 1
ATOM 772 N N . ALA A 1 96 ? -10.831 13.627 -27.540 1.00 72.88 96 ALA A N 1
ATOM 773 C CA . ALA A 1 96 ? -10.696 12.185 -27.699 1.00 72.88 96 ALA A CA 1
ATOM 774 C C . ALA A 1 96 ? -9.806 11.602 -26.590 1.00 72.88 96 ALA A C 1
ATOM 776 O O . ALA A 1 96 ? -8.826 12.226 -26.170 1.00 72.88 96 ALA A O 1
ATOM 777 N N . LEU A 1 97 ? -10.180 10.424 -26.093 1.00 76.12 97 LEU A N 1
ATOM 778 C CA . LEU A 1 97 ? -9.338 9.664 -25.176 1.00 76.12 97 LEU A CA 1
ATOM 779 C C . LEU A 1 97 ? -8.107 9.144 -25.940 1.00 76.12 97 LEU A C 1
ATOM 781 O O . LEU A 1 97 ? -8.229 8.834 -27.128 1.00 76.12 97 LEU A O 1
ATOM 785 N N . PRO A 1 98 ? -6.932 9.070 -25.292 1.00 74.06 98 PRO A N 1
ATOM 786 C CA . PRO A 1 98 ? -5.740 8.513 -25.915 1.00 74.06 98 PRO A CA 1
ATOM 787 C C . PRO A 1 98 ? -5.952 7.039 -26.273 1.00 74.06 98 PRO A C 1
ATOM 789 O O . PRO A 1 98 ? -6.754 6.337 -25.652 1.00 74.06 98 PRO A O 1
ATOM 792 N N . HIS A 1 99 ? -5.223 6.581 -27.286 1.00 76.88 99 HIS A N 1
ATOM 793 C CA . HIS A 1 99 ? -5.262 5.189 -27.704 1.00 76.88 99 HIS A CA 1
ATOM 794 C C . HIS A 1 99 ? -4.579 4.282 -26.672 1.00 76.88 99 HIS A C 1
ATOM 796 O O . HIS A 1 99 ? -3.619 4.694 -26.024 1.00 76.88 99 HIS A O 1
ATOM 802 N N . VAL A 1 100 ? -5.087 3.059 -26.513 1.00 78.12 100 VAL A N 1
ATOM 803 C CA . VAL A 1 100 ? -4.649 2.120 -25.465 1.00 78.12 100 VAL A CA 1
ATOM 804 C C . VAL A 1 100 ? -3.612 1.099 -25.941 1.00 78.12 100 VAL A C 1
ATOM 806 O O . VAL A 1 100 ? -3.057 0.387 -25.108 1.00 78.12 100 VAL A O 1
ATOM 809 N N . ASP A 1 101 ? -3.306 1.048 -27.239 1.00 77.38 101 ASP A N 1
ATOM 810 C CA . ASP A 1 101 ? -2.334 0.112 -27.826 1.00 77.38 101 ASP A CA 1
ATOM 811 C C . ASP A 1 101 ? -0.961 0.078 -27.126 1.00 77.38 101 ASP A C 1
ATOM 813 O O . ASP A 1 101 ? -0.471 -1.031 -26.880 1.00 77.38 101 ASP A O 1
ATOM 817 N N . PRO A 1 102 ? -0.374 1.214 -26.682 1.00 79.88 102 PRO A N 1
ATOM 818 C CA . PRO A 1 102 ? 0.904 1.197 -25.963 1.00 79.88 102 PRO A CA 1
ATOM 819 C C . PRO A 1 102 ? 0.907 0.311 -24.705 1.00 79.88 102 PRO A C 1
ATOM 821 O O . PRO A 1 102 ? 1.938 -0.249 -24.337 1.00 79.88 102 PRO A O 1
ATOM 824 N N . PHE A 1 103 ? -0.247 0.110 -24.053 1.00 83.19 103 PHE A N 1
ATOM 825 C CA . PHE A 1 103 ? -0.335 -0.762 -22.877 1.00 83.19 103 PHE A CA 1
ATOM 826 C C . PHE A 1 103 ? -0.196 -2.248 -23.226 1.00 83.19 103 PHE A C 1
ATOM 828 O O . PHE A 1 103 ? 0.364 -3.015 -22.439 1.00 83.19 103 PHE A O 1
ATOM 835 N N . SER A 1 104 ? -0.688 -2.668 -24.396 1.00 87.88 104 SER A N 1
ATOM 836 C CA . SER A 1 104 ? -0.567 -4.058 -24.851 1.00 87.88 104 SER A CA 1
ATOM 837 C C . SER A 1 104 ? 0.886 -4.402 -25.186 1.00 87.88 104 SER A C 1
ATOM 839 O O . SER A 1 104 ? 1.365 -5.495 -24.864 1.00 87.88 104 SER A O 1
ATOM 841 N N . GLU A 1 105 ? 1.608 -3.456 -25.787 1.00 91.00 105 GLU A N 1
ATOM 842 C CA . GLU A 1 105 ? 3.037 -3.590 -26.079 1.00 91.00 105 GLU A CA 1
ATOM 843 C C . GLU A 1 105 ? 3.856 -3.706 -24.794 1.00 91.00 105 GLU A C 1
ATOM 845 O O . GLU A 1 105 ? 4.611 -4.667 -24.636 1.00 91.00 105 GLU A O 1
ATOM 850 N N . ALA A 1 106 ? 3.630 -2.808 -23.831 1.00 92.44 106 ALA A N 1
ATOM 851 C CA . ALA A 1 106 ? 4.304 -2.852 -22.540 1.00 92.44 106 ALA A CA 1
ATOM 852 C C . ALA A 1 106 ? 4.041 -4.164 -21.780 1.00 92.44 106 ALA A C 1
ATOM 854 O O . ALA A 1 106 ? 4.970 -4.788 -21.264 1.00 92.44 106 ALA A O 1
ATOM 855 N N . TYR A 1 107 ? 2.791 -4.644 -21.759 1.00 91.62 107 TYR A N 1
ATOM 856 C CA . TYR A 1 107 ? 2.454 -5.930 -21.139 1.00 91.62 107 TYR A CA 1
ATOM 857 C C . TYR A 1 107 ? 3.177 -7.102 -21.816 1.00 91.62 107 TYR A C 1
ATOM 859 O O . TYR A 1 107 ? 3.728 -7.981 -21.145 1.00 91.62 107 TYR A O 1
ATOM 867 N N . THR A 1 108 ? 3.207 -7.106 -23.150 1.00 94.06 108 THR A N 1
ATOM 868 C CA . THR A 1 108 ? 3.914 -8.127 -23.933 1.00 94.06 108 THR A CA 1
ATOM 869 C C . THR A 1 108 ? 5.409 -8.090 -23.631 1.00 94.06 108 THR A C 1
ATOM 871 O O . THR A 1 108 ? 6.007 -9.120 -23.317 1.00 94.06 108 THR A O 1
ATOM 874 N N . TRP A 1 109 ? 6.013 -6.902 -23.632 1.00 94.88 109 TRP A N 1
ATOM 875 C CA . TRP A 1 109 ? 7.421 -6.705 -23.305 1.00 94.88 109 TRP A CA 1
ATOM 876 C C . TRP A 1 109 ? 7.762 -7.193 -21.890 1.00 94.88 109 TRP A C 1
ATOM 878 O O . TRP A 1 109 ? 8.773 -7.882 -21.705 1.00 94.88 109 TRP A O 1
ATOM 888 N N . ALA A 1 110 ? 6.917 -6.877 -20.905 1.00 93.38 110 ALA A N 1
ATOM 889 C CA . ALA A 1 110 ? 7.132 -7.214 -19.501 1.00 93.38 110 ALA A CA 1
ATOM 890 C C . ALA A 1 110 ? 7.005 -8.720 -19.225 1.00 93.38 110 ALA A C 1
ATOM 892 O O . ALA A 1 110 ? 7.673 -9.241 -18.335 1.00 93.38 110 ALA A O 1
ATOM 893 N N . THR A 1 111 ? 6.165 -9.428 -19.986 1.00 92.25 111 THR A N 1
ATOM 894 C CA . THR A 1 111 ? 5.864 -10.853 -19.759 1.00 92.25 111 THR A CA 1
ATOM 895 C C . THR A 1 111 ? 6.625 -11.814 -20.671 1.00 92.25 111 THR A C 1
ATOM 897 O O . THR A 1 111 ? 6.655 -13.011 -20.387 1.00 92.25 111 THR A O 1
ATOM 900 N N . ALA A 1 112 ? 7.275 -11.318 -21.729 1.00 94.88 112 ALA A N 1
ATOM 901 C CA . ALA A 1 112 ? 7.992 -12.145 -22.702 1.00 94.88 112 ALA A CA 1
ATOM 902 C C . ALA A 1 112 ? 9.147 -12.966 -22.099 1.00 94.88 112 ALA A C 1
ATOM 904 O O . ALA A 1 112 ? 9.434 -14.068 -22.566 1.00 94.88 112 ALA A O 1
ATOM 905 N N . LYS A 1 113 ? 9.830 -12.441 -21.077 1.00 93.88 113 LYS A N 1
ATOM 906 C CA . LYS A 1 113 ? 10.925 -13.121 -20.371 1.00 93.88 113 LYS A CA 1
ATOM 907 C C . LYS A 1 113 ? 11.062 -12.589 -18.942 1.00 93.88 113 LYS A C 1
ATOM 909 O O . LYS A 1 113 ? 10.634 -11.466 -18.687 1.00 93.88 113 LYS A O 1
ATOM 914 N N . PRO A 1 114 ? 11.690 -13.340 -18.020 1.00 92.00 114 PRO A N 1
ATOM 915 C CA . PRO A 1 114 ? 12.100 -12.795 -16.731 1.00 92.00 114 PRO A CA 1
ATOM 916 C C . PRO A 1 114 ? 13.044 -11.604 -16.922 1.00 92.00 114 PRO A C 1
ATOM 918 O O . PRO A 1 114 ? 13.944 -11.653 -17.763 1.00 92.00 114 PRO A O 1
ATOM 921 N N . ARG A 1 115 ? 12.838 -10.546 -16.138 1.00 92.12 115 ARG A N 1
ATOM 922 C CA . ARG A 1 115 ? 13.641 -9.319 -16.164 1.00 92.12 115 ARG A CA 1
ATOM 923 C C . ARG A 1 115 ? 14.057 -8.945 -14.753 1.00 92.12 115 ARG A C 1
ATOM 925 O O . ARG A 1 115 ? 13.339 -9.243 -13.797 1.00 92.12 115 ARG A O 1
ATOM 932 N N . VAL A 1 116 ? 15.208 -8.297 -14.641 1.00 95.00 116 VAL A N 1
ATOM 933 C CA . VAL A 1 116 ? 15.727 -7.775 -13.378 1.00 95.00 116 VAL A CA 1
ATOM 934 C C . VAL A 1 116 ? 15.720 -6.262 -13.486 1.00 95.00 116 VAL A C 1
ATOM 936 O O . VAL A 1 116 ? 16.399 -5.710 -14.341 1.00 95.00 116 VAL A O 1
ATOM 939 N N . MET A 1 117 ? 14.929 -5.615 -12.634 1.00 95.56 117 MET A N 1
ATOM 940 C CA . MET A 1 117 ? 14.905 -4.159 -12.553 1.00 95.56 117 MET A CA 1
ATOM 941 C C . MET A 1 117 ? 16.075 -3.683 -11.694 1.00 95.56 117 MET A C 1
ATOM 943 O O . MET A 1 117 ? 16.300 -4.231 -10.612 1.00 95.56 117 MET A O 1
ATOM 947 N N . VAL A 1 118 ? 16.790 -2.665 -12.159 1.00 97.50 118 VAL A N 1
ATOM 948 C CA . VAL A 1 118 ? 17.897 -2.021 -11.439 1.00 97.50 118 VAL A CA 1
ATOM 949 C C . VAL A 1 118 ? 17.603 -0.539 -11.261 1.00 97.50 118 VAL A C 1
ATOM 951 O O . VAL A 1 118 ? 16.943 0.057 -12.103 1.00 97.50 118 VAL A O 1
ATOM 954 N N . MET A 1 119 ? 18.057 0.060 -10.165 1.00 98.06 119 MET A N 1
ATOM 955 C CA . MET A 1 119 ? 17.985 1.512 -9.980 1.00 98.06 119 MET A CA 1
ATOM 956 C C . MET A 1 119 ? 19.237 2.164 -10.567 1.00 98.06 119 MET A C 1
ATOM 958 O O . MET A 1 119 ? 20.307 1.555 -10.563 1.00 98.06 119 MET A O 1
ATOM 962 N N . ASP A 1 120 ? 19.104 3.381 -11.090 1.00 97.44 120 ASP A N 1
ATOM 963 C CA . ASP A 1 120 ? 20.272 4.226 -11.340 1.00 97.44 120 ASP A CA 1
ATOM 964 C C . ASP A 1 120 ? 20.773 4.882 -10.039 1.00 97.44 120 ASP A C 1
ATOM 966 O O . ASP A 1 120 ? 20.127 4.803 -8.993 1.00 97.44 120 ASP A O 1
ATOM 970 N N . ALA A 1 121 ? 21.944 5.522 -10.089 1.00 97.69 121 ALA A N 1
ATOM 971 C CA . ALA A 1 121 ? 22.568 6.105 -8.899 1.00 97.69 121 ALA A CA 1
ATOM 972 C C . ALA A 1 121 ? 21.688 7.176 -8.221 1.00 97.69 121 ALA A C 1
ATOM 974 O O . ALA A 1 121 ? 21.614 7.232 -6.996 1.00 97.69 121 ALA A O 1
ATOM 975 N N . TRP A 1 122 ? 20.979 7.992 -9.005 1.00 97.50 122 TRP A N 1
ATOM 976 C CA . TRP A 1 122 ? 20.102 9.040 -8.476 1.00 97.50 122 TRP A CA 1
ATOM 977 C C . TRP A 1 122 ? 18.845 8.451 -7.823 1.00 97.50 122 TRP A C 1
ATOM 979 O O . TRP A 1 122 ? 18.420 8.894 -6.755 1.00 97.50 122 TRP A O 1
ATOM 989 N N . ALA A 1 123 ? 18.280 7.398 -8.413 1.00 97.81 123 ALA A N 1
ATOM 990 C CA . ALA A 1 123 ? 17.193 6.631 -7.828 1.00 97.81 123 ALA A CA 1
ATOM 991 C C . ALA A 1 123 ? 17.628 5.916 -6.542 1.00 97.81 123 ALA A C 1
ATOM 993 O O . ALA A 1 123 ? 16.837 5.850 -5.604 1.00 97.81 123 ALA A O 1
ATOM 994 N N . GLU A 1 124 ? 18.862 5.415 -6.449 1.00 97.62 124 GLU A N 1
ATOM 995 C CA . GLU A 1 124 ? 19.391 4.833 -5.207 1.00 97.62 124 GLU A CA 1
ATOM 996 C C . GLU A 1 124 ? 19.460 5.867 -4.072 1.00 97.62 124 GLU A C 1
ATOM 998 O O . GLU A 1 124 ? 18.973 5.599 -2.965 1.00 97.62 124 GLU A O 1
ATOM 1003 N N . ASP A 1 125 ? 19.974 7.066 -4.356 1.00 97.94 125 ASP A N 1
ATOM 1004 C CA . ASP A 1 125 ? 20.026 8.174 -3.396 1.00 97.94 125 ASP A CA 1
ATOM 1005 C C . ASP A 1 125 ? 18.617 8.598 -2.950 1.00 97.94 125 ASP A C 1
ATOM 1007 O O . ASP A 1 125 ? 18.329 8.712 -1.749 1.00 97.94 125 ASP A O 1
ATOM 1011 N N . LEU A 1 126 ? 17.689 8.762 -3.898 1.00 97.56 126 LEU A N 1
ATOM 1012 C CA . LEU A 1 126 ? 16.292 9.071 -3.596 1.00 97.56 126 LEU A CA 1
ATOM 1013 C C . LEU A 1 126 ? 15.626 7.942 -2.791 1.00 97.56 126 LEU A C 1
ATOM 1015 O O . LEU A 1 126 ? 14.871 8.202 -1.848 1.00 97.56 126 LEU A O 1
ATOM 1019 N N . PHE A 1 127 ? 15.917 6.681 -3.105 1.00 98.00 127 PHE A N 1
ATOM 1020 C CA . PHE A 1 127 ? 15.366 5.537 -2.386 1.00 98.00 127 PHE A CA 1
ATOM 1021 C C . PHE A 1 127 ? 15.813 5.511 -0.922 1.00 98.00 127 PHE A C 1
ATOM 1023 O O . PHE A 1 127 ? 15.004 5.212 -0.035 1.00 98.00 127 PHE A O 1
ATOM 1030 N N . TYR A 1 128 ? 17.063 5.885 -0.640 1.00 97.50 128 TYR A N 1
ATOM 1031 C CA . TYR A 1 128 ? 17.544 6.055 0.730 1.00 97.50 128 TYR A CA 1
ATOM 1032 C C . TYR A 1 128 ? 16.723 7.109 1.493 1.00 97.50 128 TYR A C 1
ATOM 1034 O O . TYR A 1 128 ? 16.285 6.863 2.624 1.00 97.50 128 TYR A O 1
ATOM 1042 N N . VAL A 1 129 ? 16.427 8.250 0.860 1.00 97.38 129 VAL A N 1
ATOM 1043 C CA . VAL A 1 129 ? 15.569 9.297 1.441 1.00 97.38 129 VAL A CA 1
ATOM 1044 C C . VAL A 1 129 ? 14.149 8.779 1.697 1.00 97.38 129 VAL A C 1
ATOM 1046 O O . VAL A 1 129 ? 13.605 8.993 2.783 1.00 97.38 129 VAL A O 1
ATOM 1049 N N . ILE A 1 130 ? 13.561 8.043 0.751 1.00 96.69 130 ILE A N 1
ATOM 1050 C CA . ILE A 1 130 ? 12.223 7.441 0.886 1.00 96.69 130 ILE A CA 1
ATOM 1051 C C . ILE A 1 130 ? 12.179 6.437 2.045 1.00 96.69 130 ILE A C 1
ATOM 1053 O O . ILE A 1 130 ? 11.220 6.422 2.824 1.00 96.69 130 ILE A O 1
ATOM 1057 N N . ARG A 1 131 ? 13.220 5.614 2.213 1.00 96.38 131 ARG A N 1
ATOM 1058 C CA . ARG A 1 131 ? 13.325 4.692 3.353 1.00 96.38 131 ARG A CA 1
ATOM 1059 C C . ARG A 1 131 ? 13.386 5.431 4.678 1.00 96.38 131 ARG A C 1
ATOM 1061 O O . ARG A 1 131 ? 12.666 5.071 5.610 1.00 96.38 131 ARG A O 1
ATOM 1068 N N . ARG A 1 132 ? 14.184 6.497 4.750 1.00 96.00 132 ARG A N 1
ATOM 1069 C CA . ARG A 1 132 ? 14.264 7.344 5.943 1.00 96.00 132 ARG A CA 1
ATOM 1070 C C . ARG A 1 132 ? 12.917 7.991 6.265 1.00 96.00 132 ARG A C 1
ATOM 1072 O O . ARG A 1 132 ? 12.509 7.981 7.422 1.00 96.00 132 ARG A O 1
ATOM 1079 N N . TYR A 1 133 ? 12.204 8.486 5.255 1.00 93.44 133 TYR A N 1
ATOM 1080 C CA . TYR A 1 133 ? 10.846 9.014 5.406 1.00 93.44 133 TYR A CA 1
ATOM 1081 C C . TYR A 1 133 ? 9.891 7.978 6.019 1.00 93.44 133 TYR A C 1
ATOM 1083 O O . TYR A 1 133 ? 9.191 8.284 6.983 1.00 93.44 133 TYR A O 1
ATOM 1091 N N . GLY A 1 134 ? 9.901 6.740 5.512 1.00 91.44 134 GLY A N 1
ATOM 1092 C CA . GLY A 1 134 ? 9.094 5.647 6.063 1.00 91.44 134 GLY A CA 1
ATOM 1093 C C . GLY A 1 134 ? 9.427 5.316 7.524 1.00 91.44 134 GLY A C 1
ATOM 1094 O O . GLY A 1 134 ? 8.507 5.098 8.315 1.00 91.44 134 GLY A O 1
ATOM 1095 N N . SER A 1 135 ? 10.714 5.334 7.898 1.00 92.38 135 SER A N 1
ATOM 1096 C CA . SER A 1 135 ? 11.157 5.129 9.290 1.00 92.38 135 SER A CA 1
ATOM 1097 C C . SER A 1 135 ? 10.613 6.216 10.212 1.00 92.38 135 SER A C 1
ATOM 1099 O O . SER A 1 135 ? 9.944 5.913 11.195 1.00 92.38 135 SER A O 1
ATOM 1101 N N . ILE A 1 136 ? 10.800 7.485 9.836 1.00 94.00 136 ILE A N 1
ATOM 1102 C CA . ILE A 1 136 ? 10.348 8.638 10.628 1.00 94.00 136 ILE A CA 1
ATOM 1103 C C . ILE A 1 136 ? 8.830 8.609 10.823 1.00 94.00 136 ILE A C 1
ATOM 1105 O O . ILE A 1 136 ? 8.337 8.854 11.924 1.00 94.00 136 ILE A O 1
ATOM 1109 N N . LEU A 1 137 ? 8.063 8.291 9.776 1.00 90.50 137 LEU A N 1
ATOM 1110 C CA . LEU A 1 137 ? 6.616 8.145 9.917 1.00 90.50 137 LEU A CA 1
ATOM 1111 C C . LEU A 1 137 ? 6.242 6.996 10.854 1.00 90.50 137 LEU A C 1
ATOM 1113 O O . LEU A 1 137 ? 5.362 7.159 11.692 1.00 90.50 137 LEU A O 1
ATOM 1117 N N . SER A 1 138 ? 6.914 5.853 10.738 1.00 88.81 138 SER A N 1
ATOM 1118 C CA . SER A 1 138 ? 6.633 4.692 11.587 1.00 88.81 138 SER A CA 1
ATOM 1119 C C . SER A 1 138 ? 6.935 4.963 13.065 1.00 88.81 138 SER A C 1
ATOM 1121 O O . SER A 1 138 ? 6.245 4.433 13.925 1.00 88.81 138 SER A O 1
ATOM 1123 N N . GLU A 1 139 ? 7.936 5.797 13.357 1.00 92.19 139 GLU A N 1
ATOM 1124 C CA . GLU A 1 139 ? 8.313 6.203 14.719 1.00 92.19 139 GLU A CA 1
ATOM 1125 C C . GLU A 1 139 ? 7.405 7.298 15.299 1.00 92.19 139 GLU A C 1
ATOM 1127 O O . GLU A 1 139 ? 7.220 7.370 16.512 1.00 92.19 139 GLU A O 1
ATOM 1132 N N . SER A 1 140 ? 6.847 8.165 14.449 1.00 91.25 140 SER A N 1
ATOM 1133 C CA . SER A 1 140 ? 6.045 9.321 14.882 1.00 91.25 140 SER A CA 1
ATOM 1134 C C . SER A 1 140 ? 4.542 9.055 14.953 1.00 91.25 140 SER A C 1
ATOM 1136 O O . SER A 1 140 ? 3.823 9.789 15.634 1.00 91.25 140 SER A O 1
ATOM 1138 N N . LEU A 1 141 ? 4.049 8.035 14.252 1.00 90.38 141 LEU A N 1
ATOM 1139 C CA . LEU A 1 141 ? 2.629 7.706 14.204 1.00 90.38 141 LEU A CA 1
ATOM 1140 C C . LEU A 1 141 ? 2.219 6.722 15.312 1.00 90.38 141 LEU A C 1
ATOM 1142 O O . LEU A 1 141 ? 3.025 5.902 15.752 1.00 90.38 141 LEU A O 1
ATOM 1146 N N . PRO A 1 142 ? 0.940 6.737 15.733 1.00 89.50 142 PRO A N 1
ATOM 1147 C CA . PRO A 1 142 ? 0.373 5.687 16.570 1.00 89.50 142 PRO A CA 1
ATOM 1148 C C . PRO A 1 142 ? 0.589 4.294 15.968 1.00 89.50 142 PRO A C 1
ATOM 1150 O O . PRO A 1 142 ? 0.517 4.119 14.752 1.00 89.50 142 PRO A O 1
ATOM 1153 N N . GLU A 1 143 ? 0.758 3.287 16.827 1.00 87.31 143 GLU A N 1
ATOM 1154 C CA . GLU A 1 143 ? 1.122 1.914 16.441 1.00 87.31 143 GLU A CA 1
ATOM 1155 C C . GLU A 1 143 ? 0.258 1.338 15.308 1.00 87.31 143 GLU A C 1
ATOM 1157 O O . GLU A 1 143 ? 0.785 0.775 14.351 1.00 87.31 143 GLU A O 1
ATOM 1162 N N . VAL A 1 144 ? -1.065 1.516 15.377 1.00 86.00 144 VAL A N 1
ATOM 1163 C CA . VAL A 1 144 ? -2.000 1.002 14.361 1.00 86.00 144 VAL A CA 1
ATOM 1164 C C . VAL A 1 144 ? -1.770 1.661 13.000 1.00 86.00 144 VAL A C 1
ATOM 1166 O O . VAL A 1 144 ? -1.787 0.982 11.975 1.00 86.00 144 VAL A O 1
ATOM 1169 N N . GLU A 1 145 ? -1.539 2.972 12.982 1.00 89.50 145 GLU A N 1
ATOM 1170 C CA . GLU A 1 145 ? -1.308 3.733 11.753 1.00 89.50 145 GLU A CA 1
ATOM 1171 C C . GLU A 1 145 ? 0.061 3.387 11.165 1.00 89.50 145 GLU A C 1
ATOM 1173 O O . GLU A 1 145 ? 0.160 3.063 9.981 1.00 89.50 145 GLU A O 1
ATOM 1178 N N . ALA A 1 146 ? 1.093 3.355 12.015 1.00 90.94 146 ALA A N 1
ATOM 1179 C CA . ALA A 1 146 ? 2.434 2.922 11.651 1.00 90.94 146 ALA A CA 1
ATOM 1180 C C . ALA A 1 146 ? 2.408 1.513 11.032 1.00 90.94 146 ALA A C 1
ATOM 1182 O O . ALA A 1 146 ? 2.932 1.311 9.936 1.00 90.94 146 ALA A O 1
ATOM 1183 N N . ALA A 1 147 ? 1.722 0.554 11.665 1.00 90.44 147 ALA A N 1
ATOM 1184 C CA . ALA A 1 147 ? 1.612 -0.825 11.187 1.00 90.44 147 ALA A CA 1
ATOM 1185 C C . ALA A 1 147 ? 1.015 -0.935 9.776 1.00 90.44 147 ALA A C 1
ATOM 1187 O O . ALA A 1 147 ? 1.450 -1.785 8.993 1.00 90.44 147 ALA A O 1
ATOM 1188 N N . MET A 1 148 ? 0.064 -0.064 9.417 1.00 90.00 148 MET A N 1
ATOM 1189 C CA . MET A 1 148 ? -0.534 -0.040 8.078 1.00 90.00 148 MET A CA 1
ATOM 1190 C C . MET A 1 148 ? 0.410 0.515 7.004 1.00 90.00 148 MET A C 1
ATOM 1192 O O . MET A 1 148 ? 0.295 0.116 5.849 1.00 90.00 148 MET A O 1
ATOM 1196 N N . ILE A 1 149 ? 1.359 1.386 7.356 1.00 92.38 149 ILE A N 1
ATOM 1197 C CA . ILE A 1 149 ? 2.235 2.062 6.383 1.00 92.38 149 ILE A CA 1
ATOM 1198 C C . ILE A 1 149 ? 3.674 1.520 6.350 1.00 92.38 149 ILE A C 1
ATOM 1200 O O . ILE A 1 149 ? 4.472 1.947 5.515 1.00 92.38 149 ILE A O 1
ATOM 1204 N N . GLN A 1 150 ? 4.016 0.560 7.212 1.00 90.81 150 GLN A N 1
ATOM 1205 C CA . GLN A 1 150 ? 5.373 0.013 7.394 1.00 90.81 150 GLN A CA 1
ATOM 1206 C C . GLN A 1 150 ? 6.081 -0.467 6.113 1.00 90.81 150 GLN A C 1
ATOM 1208 O O . GLN A 1 150 ? 7.303 -0.546 6.094 1.00 90.81 150 GLN A O 1
ATOM 1213 N N . ARG A 1 151 ? 5.347 -0.788 5.038 1.00 92.19 151 ARG A N 1
ATOM 1214 C CA . ARG A 1 151 ? 5.911 -1.237 3.747 1.00 92.19 151 ARG A CA 1
ATOM 1215 C C . ARG A 1 151 ? 5.997 -0.133 2.688 1.00 92.19 151 ARG A C 1
ATOM 1217 O O . ARG A 1 151 ? 6.087 -0.436 1.502 1.00 92.19 151 ARG A O 1
ATOM 1224 N N . THR A 1 152 ? 5.935 1.141 3.076 1.00 94.75 152 THR A N 1
ATOM 1225 C CA . THR A 1 152 ? 5.925 2.286 2.142 1.00 94.75 152 THR A CA 1
ATOM 1226 C C . THR A 1 152 ? 7.068 2.218 1.121 1.00 94.75 152 THR A C 1
ATOM 1228 O O . THR A 1 152 ? 6.831 2.346 -0.082 1.00 94.75 152 THR A O 1
ATOM 1231 N N . ALA A 1 153 ? 8.300 1.960 1.563 1.00 95.50 153 ALA A N 1
ATOM 1232 C CA . ALA A 1 153 ? 9.452 1.883 0.665 1.00 95.50 153 ALA A CA 1
ATOM 1233 C C . ALA A 1 153 ? 9.365 0.674 -0.283 1.00 95.50 153 ALA A C 1
ATOM 1235 O O . ALA A 1 153 ? 9.572 0.801 -1.488 1.00 95.50 153 ALA A O 1
ATOM 1236 N N . GLU A 1 154 ? 8.990 -0.496 0.232 1.00 94.44 154 GLU A N 1
ATOM 1237 C CA . GLU A 1 154 ? 8.862 -1.722 -0.555 1.00 94.44 154 GLU A CA 1
ATOM 1238 C C . GLU A 1 154 ? 7.730 -1.618 -1.582 1.00 94.44 154 GLU A C 1
ATOM 1240 O O . GLU A 1 154 ? 7.862 -2.118 -2.696 1.00 94.44 154 GLU A O 1
ATOM 1245 N N . GLN A 1 155 ? 6.612 -0.975 -1.230 1.00 95.19 155 GLN A N 1
ATOM 1246 C CA . GLN A 1 155 ? 5.538 -0.705 -2.185 1.00 95.19 155 GLN A CA 1
ATOM 1247 C C . GLN A 1 155 ? 5.977 0.294 -3.251 1.00 95.19 155 GLN A C 1
ATOM 1249 O O . GLN A 1 155 ? 5.639 0.116 -4.418 1.00 95.19 155 GLN A O 1
ATOM 1254 N N . THR A 1 156 ? 6.783 1.287 -2.877 1.00 97.62 156 THR A N 1
ATOM 1255 C CA . THR A 1 156 ? 7.341 2.252 -3.829 1.00 97.62 156 THR A CA 1
ATOM 1256 C C . THR A 1 156 ? 8.192 1.550 -4.885 1.00 97.62 156 THR A C 1
ATOM 1258 O O . THR A 1 156 ? 7.977 1.780 -6.069 1.00 97.62 156 THR A O 1
ATOM 1261 N N . LEU A 1 157 ? 9.063 0.611 -4.495 1.00 96.88 157 LEU A N 1
ATOM 1262 C CA . LEU A 1 157 ? 9.835 -0.186 -5.458 1.00 96.88 157 LEU A CA 1
ATOM 1263 C C . LEU A 1 157 ? 8.954 -1.042 -6.372 1.00 96.88 157 LEU A C 1
ATOM 1265 O O . LEU A 1 157 ? 9.224 -1.138 -7.566 1.00 96.88 157 LEU A O 1
ATOM 1269 N N . ARG A 1 158 ? 7.894 -1.664 -5.838 1.00 95.00 158 ARG A N 1
ATOM 1270 C CA . ARG A 1 158 ? 6.971 -2.469 -6.658 1.00 95.00 158 ARG A CA 1
ATOM 1271 C C . ARG A 1 158 ? 6.259 -1.615 -7.702 1.00 95.00 158 ARG A C 1
ATOM 1273 O O . ARG A 1 158 ? 6.186 -2.015 -8.858 1.00 95.00 158 ARG A O 1
ATOM 1280 N N . VAL A 1 159 ? 5.771 -0.438 -7.308 1.00 97.00 159 VAL A N 1
ATOM 1281 C CA . VAL A 1 159 ? 5.132 0.507 -8.232 1.00 97.00 159 VAL A CA 1
ATOM 1282 C C . VAL A 1 159 ? 6.146 1.028 -9.252 1.00 97.00 159 VAL A C 1
ATOM 1284 O O . VAL A 1 159 ? 5.840 1.042 -10.439 1.00 97.00 159 VAL A O 1
ATOM 1287 N N . ALA A 1 160 ? 7.361 1.378 -8.824 1.00 98.12 160 ALA A N 1
ATOM 1288 C CA . ALA A 1 160 ? 8.427 1.837 -9.713 1.00 98.12 160 ALA A CA 1
ATOM 1289 C C . ALA A 1 160 ? 8.796 0.776 -10.757 1.00 98.12 160 ALA A C 1
ATOM 1291 O O . ALA A 1 160 ? 8.905 1.094 -11.935 1.00 98.12 160 ALA A O 1
ATOM 1292 N N . ALA A 1 161 ? 8.892 -0.496 -10.362 1.00 96.62 161 ALA A N 1
ATOM 1293 C CA . ALA A 1 161 ? 9.112 -1.599 -11.291 1.00 96.62 161 ALA A CA 1
ATOM 1294 C C . ALA A 1 161 ? 7.967 -1.745 -12.312 1.00 96.62 161 ALA A C 1
ATOM 1296 O O . ALA A 1 161 ? 8.222 -2.018 -13.482 1.00 96.62 161 ALA A O 1
ATOM 1297 N N . CYS A 1 162 ? 6.709 -1.544 -11.901 1.00 95.00 162 CYS A N 1
ATOM 1298 C CA . CYS A 1 162 ? 5.573 -1.544 -12.826 1.00 95.00 162 CYS A CA 1
ATOM 1299 C C . CYS A 1 162 ? 5.607 -0.358 -13.801 1.00 95.00 162 CYS A C 1
ATOM 1301 O O . CYS A 1 162 ? 5.288 -0.545 -14.971 1.00 95.00 162 CYS A O 1
ATOM 1303 N N . LEU A 1 163 ? 5.996 0.834 -13.340 1.00 96.38 163 LEU A N 1
ATOM 1304 C CA . LEU A 1 163 ? 6.144 2.018 -14.191 1.00 96.38 163 LEU A CA 1
ATOM 1305 C C . LEU A 1 163 ? 7.311 1.860 -15.177 1.00 96.38 163 LEU A C 1
ATOM 1307 O O . LEU A 1 163 ? 7.120 2.060 -16.369 1.00 96.38 163 LEU A O 1
ATOM 1311 N N . ALA A 1 164 ? 8.470 1.382 -14.719 1.00 97.12 164 ALA A N 1
ATOM 1312 C CA . ALA A 1 164 ? 9.598 1.043 -15.589 1.00 97.12 164 ALA A CA 1
ATOM 1313 C C . ALA A 1 164 ? 9.209 -0.004 -16.646 1.00 97.12 164 ALA A C 1
ATOM 1315 O O . ALA A 1 164 ? 9.559 0.123 -17.817 1.00 97.12 164 ALA A O 1
ATOM 1316 N N . ALA A 1 165 ? 8.415 -1.009 -16.262 1.00 95.44 165 ALA A N 1
ATOM 1317 C CA . ALA A 1 165 ? 7.891 -1.986 -17.209 1.00 95.44 165 ALA A CA 1
ATOM 1318 C C . ALA A 1 165 ? 6.892 -1.386 -18.213 1.00 95.44 165 ALA A C 1
ATOM 1320 O O . ALA A 1 165 ? 6.862 -1.827 -19.361 1.00 95.44 165 ALA A O 1
ATOM 1321 N N . ALA A 1 166 ? 6.098 -0.392 -17.799 1.00 94.00 166 ALA A N 1
ATOM 1322 C CA . ALA A 1 166 ? 5.214 0.357 -18.691 1.00 94.00 166 ALA A CA 1
ATOM 1323 C C . ALA A 1 166 ? 6.010 1.161 -19.734 1.00 94.00 166 ALA A C 1
ATOM 1325 O O . ALA A 1 166 ? 5.623 1.192 -20.899 1.00 94.00 166 ALA A O 1
ATOM 1326 N N . ASP A 1 167 ? 7.162 1.702 -19.334 1.00 94.56 167 ASP A N 1
ATOM 1327 C CA . ASP A 1 167 ? 8.120 2.392 -20.209 1.00 94.56 167 ASP A CA 1
ATOM 1328 C C . ASP A 1 167 ? 9.067 1.429 -20.952 1.00 94.56 167 ASP A C 1
ATOM 1330 O O . ASP A 1 167 ? 9.974 1.858 -21.665 1.00 94.56 167 ASP A O 1
ATOM 1334 N N . MET A 1 168 ? 8.865 0.114 -20.805 1.00 96.00 168 MET A N 1
ATOM 1335 C CA . MET A 1 168 ? 9.675 -0.938 -21.428 1.00 96.00 168 MET A CA 1
ATOM 1336 C C . MET A 1 168 ? 11.184 -0.818 -21.143 1.00 96.00 168 MET A C 1
ATOM 1338 O O . MET A 1 168 ? 12.021 -1.149 -21.990 1.00 96.00 168 MET A O 1
ATOM 1342 N N . THR A 1 169 ? 11.538 -0.383 -19.933 1.00 96.81 169 THR A N 1
ATOM 1343 C CA . THR A 1 169 ? 12.918 -0.255 -19.451 1.00 96.81 169 THR A CA 1
ATOM 1344 C C . THR A 1 169 ? 13.185 -1.168 -18.253 1.00 96.81 169 THR A C 1
ATOM 1346 O O . THR A 1 169 ? 12.295 -1.484 -17.465 1.00 96.81 169 THR A O 1
ATOM 1349 N N . GLU A 1 170 ? 14.434 -1.619 -18.122 1.00 97.81 170 GLU A N 1
ATOM 1350 C CA . GLU A 1 170 ? 14.918 -2.382 -16.960 1.00 97.81 170 GLU A CA 1
ATOM 1351 C C . GLU A 1 170 ? 15.566 -1.472 -15.898 1.00 97.81 170 GLU A C 1
ATOM 1353 O O . GLU A 1 170 ? 15.964 -1.946 -14.836 1.00 97.81 170 GLU A O 1
ATOM 1358 N N . VAL A 1 171 ? 15.650 -0.163 -16.167 1.00 98.31 171 VAL A N 1
ATOM 1359 C CA . VAL A 1 171 ? 16.243 0.837 -15.272 1.00 98.31 171 VAL A CA 1
ATOM 1360 C C . VAL A 1 171 ? 15.148 1.697 -14.645 1.00 98.31 171 VAL A C 1
ATOM 1362 O O . VAL A 1 171 ? 14.385 2.357 -15.348 1.00 98.31 171 VAL A O 1
ATOM 1365 N N . ILE A 1 172 ? 15.095 1.705 -13.317 1.00 98.50 172 ILE A N 1
ATOM 1366 C CA . ILE A 1 172 ? 14.293 2.618 -12.508 1.00 98.50 172 ILE A CA 1
ATOM 1367 C C . ILE A 1 172 ? 15.108 3.897 -12.335 1.00 98.50 172 ILE A C 1
ATOM 1369 O O . ILE A 1 172 ? 16.096 3.916 -11.600 1.00 98.50 172 ILE A O 1
ATOM 1373 N N . THR A 1 173 ? 14.683 4.948 -13.026 1.00 98.44 173 THR A N 1
ATOM 1374 C CA . THR A 1 173 ? 15.266 6.284 -12.905 1.00 98.44 173 THR A CA 1
ATOM 1375 C C . THR A 1 173 ? 14.696 7.035 -11.707 1.00 98.44 173 THR A C 1
ATOM 1377 O O . THR A 1 173 ? 13.667 6.644 -11.140 1.00 98.44 173 THR A O 1
ATOM 1380 N N . GLU A 1 174 ? 15.340 8.142 -11.338 1.00 98.06 174 GLU A N 1
ATOM 1381 C CA . GLU A 1 174 ? 14.854 9.045 -10.289 1.00 98.06 174 GLU A CA 1
ATOM 1382 C C . GLU A 1 174 ? 13.395 9.476 -10.530 1.00 98.06 174 GLU A C 1
ATOM 1384 O O . GLU A 1 174 ? 12.564 9.368 -9.627 1.00 98.06 174 GLU A O 1
ATOM 1389 N N . ASP A 1 175 ? 13.048 9.868 -11.762 1.00 98.25 175 ASP A N 1
ATOM 1390 C CA . ASP A 1 175 ? 11.694 10.299 -12.135 1.00 98.25 175 ASP A CA 1
ATOM 1391 C C . ASP A 1 175 ? 10.650 9.186 -11.959 1.00 98.25 175 ASP A C 1
ATOM 1393 O O . ASP A 1 175 ? 9.564 9.417 -11.415 1.00 98.25 175 ASP A O 1
ATOM 1397 N N . ILE A 1 176 ? 10.980 7.957 -12.377 1.00 98.38 176 ILE A N 1
ATOM 1398 C CA . ILE A 1 176 ? 10.105 6.787 -12.217 1.00 98.38 176 ILE A CA 1
ATOM 1399 C C . ILE A 1 176 ? 9.880 6.507 -10.729 1.00 98.38 176 ILE A C 1
ATOM 1401 O O . ILE A 1 176 ? 8.748 6.262 -10.294 1.00 98.38 176 ILE A O 1
ATOM 1405 N N . LEU A 1 177 ? 10.949 6.562 -9.932 1.00 98.44 177 LEU A N 1
ATOM 1406 C CA . LEU A 1 177 ? 10.875 6.329 -8.497 1.00 98.44 177 LEU A CA 1
ATOM 1407 C C . LEU A 1 177 ? 10.075 7.428 -7.785 1.00 98.44 177 LEU A C 1
ATOM 1409 O O . LEU A 1 177 ? 9.261 7.124 -6.911 1.00 98.44 177 LEU A O 1
ATOM 1413 N N . LEU A 1 178 ? 10.243 8.690 -8.182 1.00 98.19 178 LEU A N 1
ATOM 1414 C CA . LEU A 1 178 ? 9.496 9.825 -7.648 1.00 98.19 178 LEU A CA 1
ATOM 1415 C C . LEU A 1 178 ? 8.002 9.739 -7.994 1.00 98.19 178 LEU A C 1
ATOM 1417 O O . LEU A 1 178 ? 7.148 9.999 -7.136 1.00 98.19 178 LEU A O 1
ATOM 1421 N N . ALA A 1 179 ? 7.664 9.334 -9.220 1.00 98.38 179 ALA A N 1
ATOM 1422 C CA . ALA A 1 179 ? 6.285 9.095 -9.638 1.00 98.38 179 ALA A CA 1
ATOM 1423 C C . ALA A 1 179 ? 5.642 7.962 -8.821 1.00 98.38 179 ALA A C 1
ATOM 1425 O O . ALA A 1 179 ? 4.540 8.118 -8.282 1.00 98.38 179 ALA A O 1
ATOM 1426 N N . ALA A 1 180 ? 6.361 6.849 -8.652 1.00 98.31 180 ALA A N 1
ATOM 1427 C CA . ALA A 1 180 ? 5.928 5.733 -7.819 1.00 98.31 180 ALA A CA 1
ATOM 1428 C C . ALA A 1 180 ? 5.716 6.156 -6.361 1.00 98.31 180 ALA A C 1
ATOM 1430 O O . ALA A 1 180 ? 4.675 5.862 -5.764 1.00 98.31 180 ALA A O 1
ATOM 1431 N N . PHE A 1 181 ? 6.673 6.896 -5.799 1.00 98.12 181 PHE A N 1
ATOM 1432 C CA . PHE A 1 181 ? 6.591 7.396 -4.435 1.00 98.12 181 PHE A CA 1
ATOM 1433 C C . PHE A 1 181 ? 5.401 8.332 -4.260 1.00 98.12 181 PHE A C 1
ATOM 1435 O O . PHE A 1 181 ? 4.691 8.227 -3.268 1.00 98.12 181 PHE A O 1
ATOM 1442 N N . SER A 1 182 ? 5.116 9.196 -5.235 1.00 97.94 182 SER A N 1
ATOM 1443 C CA . SER A 1 182 ? 3.968 10.108 -5.188 1.00 97.94 182 SER A CA 1
ATOM 1444 C C . SER A 1 182 ? 2.635 9.362 -5.052 1.00 97.94 182 SER A C 1
ATOM 1446 O O . SER A 1 182 ? 1.786 9.763 -4.250 1.00 97.94 182 SER A O 1
ATOM 1448 N N . LEU A 1 183 ? 2.465 8.242 -5.765 1.00 96.75 183 LEU A N 1
ATOM 1449 C CA . LEU A 1 183 ? 1.284 7.383 -5.640 1.00 96.75 183 LEU A CA 1
ATOM 1450 C C . LEU A 1 183 ? 1.208 6.711 -4.263 1.00 96.75 183 LEU A C 1
ATOM 1452 O O . LEU A 1 183 ? 0.179 6.785 -3.588 1.00 96.75 183 LEU A O 1
ATOM 1456 N N . VAL A 1 184 ? 2.295 6.075 -3.821 1.00 97.00 184 VAL A N 1
ATOM 1457 C CA . VAL A 1 184 ? 2.327 5.380 -2.523 1.00 97.00 184 VAL A CA 1
ATOM 1458 C C . VAL A 1 184 ? 2.115 6.366 -1.380 1.00 97.00 184 VAL A C 1
ATOM 1460 O O . VAL A 1 184 ? 1.354 6.111 -0.453 1.00 97.00 184 VAL A O 1
ATOM 1463 N N . ARG A 1 185 ? 2.718 7.544 -1.474 1.00 95.44 185 ARG A N 1
ATOM 1464 C CA . ARG A 1 185 ? 2.556 8.624 -0.512 1.00 95.44 185 ARG A CA 1
ATOM 1465 C C . ARG A 1 185 ? 1.121 9.132 -0.447 1.00 95.44 185 ARG A C 1
ATOM 1467 O O . ARG A 1 185 ? 0.626 9.425 0.642 1.00 95.44 185 ARG A O 1
ATOM 1474 N N . ARG A 1 186 ? 0.431 9.228 -1.587 1.00 95.50 186 ARG A N 1
ATOM 1475 C CA . ARG A 1 186 ? -1.006 9.519 -1.598 1.00 95.50 186 ARG A CA 1
ATOM 1476 C C . ARG A 1 186 ? -1.783 8.438 -0.843 1.00 95.50 186 ARG A C 1
ATOM 1478 O O . ARG A 1 186 ? -2.615 8.785 -0.013 1.00 95.50 186 ARG A O 1
ATOM 1485 N N . SER A 1 187 ? -1.463 7.165 -1.064 1.00 95.38 187 SER A N 1
ATOM 1486 C CA . SER A 1 187 ? -2.075 6.061 -0.319 1.00 95.38 187 SER A CA 1
ATOM 1487 C C . SER A 1 187 ? -1.819 6.158 1.192 1.00 95.38 187 SER A C 1
ATOM 1489 O O . SER A 1 187 ? -2.752 6.024 1.977 1.00 95.38 187 SER A O 1
ATOM 1491 N N . VAL A 1 188 ? -0.596 6.500 1.614 1.00 94.38 188 VAL A N 1
ATOM 1492 C CA . VAL A 1 188 ? -0.265 6.755 3.029 1.00 94.38 188 VAL A CA 1
ATOM 1493 C C . VAL A 1 188 ? -1.148 7.859 3.612 1.00 94.38 188 VAL A C 1
ATOM 1495 O O . VAL A 1 188 ? -1.750 7.662 4.664 1.00 94.38 188 VAL A O 1
ATOM 1498 N N . ARG A 1 189 ? -1.285 9.002 2.925 1.00 93.19 189 ARG A N 1
ATOM 1499 C CA . ARG A 1 189 ? -2.178 10.089 3.370 1.00 93.19 189 ARG A CA 1
ATOM 1500 C C . ARG A 1 189 ? -3.623 9.608 3.522 1.00 93.19 189 ARG A C 1
ATOM 1502 O O . ARG A 1 189 ? -4.267 9.928 4.517 1.00 93.19 189 ARG A O 1
ATOM 1509 N N . ASP A 1 190 ? -4.112 8.835 2.560 1.00 92.81 190 ASP A N 1
ATOM 1510 C CA . ASP A 1 190 ? -5.477 8.315 2.557 1.00 92.81 190 ASP A CA 1
ATOM 1511 C C . ASP A 1 190 ? -5.711 7.320 3.708 1.00 92.81 190 ASP A C 1
ATOM 1513 O O . ASP A 1 190 ? -6.738 7.396 4.380 1.00 92.81 190 ASP A O 1
ATOM 1517 N N . VAL A 1 191 ? -4.738 6.454 4.015 1.00 91.38 191 VAL A N 1
ATOM 1518 C CA . VAL A 1 191 ? -4.778 5.574 5.196 1.00 91.38 191 VAL A CA 1
ATOM 1519 C C . VAL A 1 191 ? -4.911 6.390 6.478 1.00 91.38 191 VAL A C 1
ATOM 1521 O O . VAL A 1 191 ? -5.802 6.106 7.272 1.00 91.38 191 VAL A O 1
ATOM 1524 N N . LEU A 1 192 ? -4.105 7.443 6.650 1.00 90.06 192 LEU A N 1
ATOM 1525 C CA . LEU A 1 192 ? -4.184 8.305 7.836 1.00 90.06 192 LEU A CA 1
ATOM 1526 C C . LEU A 1 192 ? -5.548 8.998 7.963 1.00 90.06 192 LEU A C 1
ATOM 1528 O O . LEU A 1 192 ? -6.054 9.197 9.066 1.00 90.06 192 LEU A O 1
ATOM 1532 N N . VAL A 1 193 ? -6.178 9.365 6.846 1.00 89.50 193 VAL A N 1
ATOM 1533 C CA . VAL A 1 193 ? -7.542 9.916 6.856 1.00 89.50 193 VAL A CA 1
ATOM 1534 C C . VAL A 1 193 ? -8.562 8.858 7.289 1.00 89.50 193 VAL A C 1
ATOM 1536 O O . VAL A 1 193 ? -9.454 9.170 8.080 1.00 89.50 193 VAL A O 1
ATOM 1539 N N . LEU A 1 194 ? -8.426 7.614 6.819 1.00 87.31 194 LEU A N 1
ATOM 1540 C CA . LEU A 1 194 ? -9.308 6.508 7.209 1.00 87.31 194 LEU A CA 1
ATOM 1541 C C . LEU A 1 194 ? -9.159 6.154 8.698 1.00 87.31 194 LEU A C 1
ATOM 1543 O O . LEU A 1 194 ? -10.164 5.954 9.380 1.00 87.31 194 LEU A O 1
ATOM 1547 N N . THR A 1 195 ? -7.934 6.117 9.227 1.00 81.69 195 THR A N 1
ATOM 1548 C CA . THR A 1 195 ? -7.651 5.673 10.604 1.00 81.69 195 THR A CA 1
ATOM 1549 C C . THR A 1 195 ? -7.927 6.732 11.664 1.00 81.69 195 THR A C 1
ATOM 1551 O O . THR A 1 195 ? -8.352 6.386 12.768 1.00 81.69 195 THR A O 1
ATOM 1554 N N . ARG A 1 196 ? -7.795 8.028 11.350 1.00 73.56 196 ARG A N 1
ATOM 1555 C CA . ARG A 1 196 ? -8.120 9.117 12.296 1.00 73.56 196 ARG A CA 1
ATOM 1556 C C . ARG A 1 196 ? -9.566 9.063 12.803 1.00 73.56 196 ARG A C 1
ATOM 1558 O O . ARG A 1 196 ? -9.834 9.456 13.936 1.00 73.56 196 ARG A O 1
ATOM 1565 N N . GLY A 1 197 ? -10.495 8.536 12.000 1.00 56.75 197 GLY A N 1
ATOM 1566 C CA . GLY A 1 197 ? -11.882 8.286 12.413 1.00 56.75 197 GLY A CA 1
ATOM 1567 C C . GLY A 1 197 ? -12.058 7.091 13.365 1.00 56.75 197 GLY A C 1
ATOM 1568 O O . GLY A 1 197 ? -13.070 7.012 14.058 1.00 56.75 197 GLY A O 1
ATOM 1569 N N . GLN A 1 198 ? -11.086 6.176 13.430 1.00 52.16 198 GLN A N 1
ATOM 1570 C CA . GLN A 1 198 ? -11.088 5.028 14.344 1.00 52.16 198 GLN A CA 1
ATOM 1571 C C . GLN A 1 198 ? -10.528 5.381 15.729 1.00 52.16 198 GLN A C 1
ATOM 1573 O O . GLN A 1 198 ? -10.950 4.785 16.720 1.00 52.16 198 GLN A O 1
ATOM 1578 N N . ALA A 1 199 ? -9.642 6.380 15.828 1.00 48.88 199 ALA A N 1
ATOM 1579 C CA . ALA A 1 199 ? -9.045 6.812 17.097 1.00 48.88 199 ALA A CA 1
ATOM 1580 C C . ALA A 1 199 ? -10.081 7.338 18.116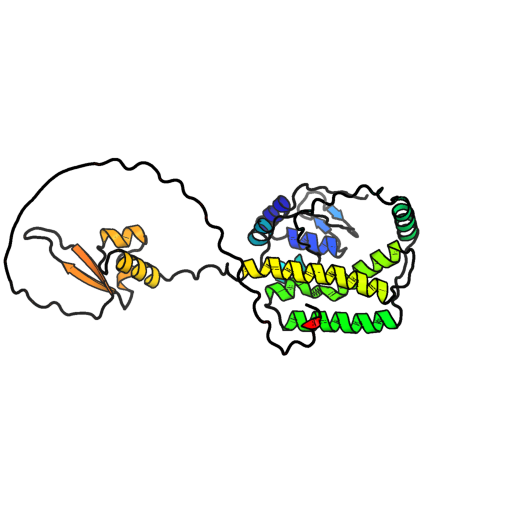 1.00 48.88 199 ALA A C 1
ATOM 1582 O O . ALA A 1 199 ? -9.876 7.236 19.324 1.00 48.88 199 ALA A O 1
ATOM 1583 N N . THR A 1 200 ? -11.231 7.842 17.656 1.00 42.72 200 THR A N 1
ATOM 1584 C CA . THR A 1 200 ? -12.347 8.272 18.523 1.00 42.72 200 THR A CA 1
ATOM 1585 C C . THR A 1 200 ? -13.337 7.153 18.853 1.00 42.72 200 THR A C 1
ATOM 1587 O O . THR A 1 200 ? -14.161 7.311 19.751 1.00 42.72 200 THR A O 1
ATOM 1590 N N . ALA A 1 201 ? -13.231 6.000 18.188 1.00 43.19 201 ALA A N 1
ATOM 1591 C CA . ALA A 1 201 ? -14.012 4.800 18.473 1.00 43.19 201 ALA A CA 1
ATOM 1592 C C . ALA A 1 201 ? -13.247 3.821 19.380 1.00 43.19 201 ALA A C 1
ATOM 1594 O O . ALA A 1 201 ? -13.462 2.607 19.320 1.00 43.19 201 ALA A O 1
ATOM 1595 N N . ALA A 1 202 ? -12.375 4.338 20.255 1.00 41.75 202 ALA A N 1
ATOM 1596 C CA . ALA A 1 202 ? -11.960 3.601 21.438 1.00 41.75 202 ALA A CA 1
ATOM 1597 C C . ALA A 1 202 ? -13.232 3.073 22.114 1.00 41.75 202 ALA A C 1
ATOM 1599 O O . ALA A 1 202 ? -14.145 3.850 22.410 1.00 41.75 202 ALA A O 1
ATOM 1600 N N . LYS A 1 203 ? -13.330 1.745 22.287 1.00 43.97 203 LYS A N 1
ATOM 1601 C CA . LYS A 1 203 ? -14.418 1.105 23.038 1.00 43.97 203 LYS A CA 1
ATOM 1602 C C . LYS A 1 203 ? -14.652 1.953 24.280 1.00 43.97 203 LYS A C 1
ATOM 1604 O O . LYS A 1 203 ? -13.736 2.063 25.094 1.00 43.97 203 LYS A O 1
ATOM 1609 N N . ALA A 1 204 ? -15.835 2.568 24.388 1.00 45.91 204 ALA A N 1
ATOM 1610 C CA . ALA A 1 204 ? -16.206 3.313 25.583 1.00 45.91 204 ALA A CA 1
ATOM 1611 C C . ALA A 1 204 ? -15.798 2.449 26.784 1.00 45.91 204 ALA A C 1
ATOM 1613 O O . ALA A 1 204 ? -16.143 1.257 26.774 1.00 45.91 204 ALA A O 1
ATOM 1614 N N . PRO A 1 205 ? -15.002 2.978 27.734 1.00 44.38 205 PRO A N 1
ATOM 1615 C CA . PRO A 1 205 ? -14.504 2.177 28.840 1.00 44.38 205 PRO A CA 1
ATOM 1616 C C . PRO A 1 205 ? -15.699 1.453 29.444 1.00 44.38 205 PRO A C 1
ATOM 1618 O O . PRO A 1 205 ? -16.779 2.042 29.566 1.00 44.38 205 PRO A O 1
ATOM 1621 N N . VAL A 1 206 ? -15.546 0.151 29.703 1.00 54.78 206 VAL A N 1
ATOM 1622 C CA . VAL A 1 206 ? -16.600 -0.667 30.303 1.00 54.78 206 VAL A CA 1
ATOM 1623 C C . VAL A 1 206 ? -16.989 0.027 31.601 1.00 54.78 206 VAL A C 1
ATOM 1625 O O . VAL A 1 206 ? -16.274 -0.080 32.592 1.00 54.78 206 VAL A O 1
ATOM 1628 N N . ARG A 1 207 ? -18.081 0.804 31.552 1.00 68.00 207 ARG A N 1
ATOM 1629 C CA . ARG A 1 207 ? -18.467 1.676 32.659 1.00 68.00 207 ARG A CA 1
ATOM 1630 C C . ARG A 1 207 ? -18.626 0.818 33.891 1.00 68.00 207 ARG A C 1
ATOM 1632 O O . ARG A 1 207 ? -19.350 -0.191 33.852 1.00 68.00 207 ARG A O 1
ATOM 1639 N N . THR A 1 208 ? -17.933 1.206 34.948 1.00 77.50 208 THR A N 1
ATOM 1640 C CA . THR A 1 208 ? -17.958 0.461 36.199 1.00 77.50 208 THR A CA 1
ATOM 1641 C C . THR A 1 208 ? -19.382 0.461 36.754 1.00 77.50 208 THR A C 1
ATOM 1643 O O . THR A 1 208 ? -20.217 1.309 36.416 1.00 77.50 208 THR A O 1
ATOM 1646 N N . LEU A 1 209 ? -19.708 -0.525 37.593 1.00 75.25 209 LEU A N 1
ATOM 1647 C CA . LEU A 1 209 ? -21.026 -0.581 38.228 1.00 75.25 209 LEU A CA 1
ATOM 1648 C C . LEU A 1 209 ? -21.321 0.713 39.008 1.00 75.25 209 LEU A C 1
ATOM 1650 O O . LEU A 1 209 ? -22.444 1.210 38.973 1.00 75.25 209 LEU A O 1
ATOM 1654 N N . GLU A 1 210 ? -20.299 1.288 39.639 1.00 77.12 210 GLU A N 1
ATOM 1655 C CA . GLU A 1 210 ? -20.392 2.541 40.383 1.00 77.12 210 GLU A CA 1
ATOM 1656 C C . GLU A 1 210 ? -20.792 3.732 39.502 1.00 77.12 210 GLU A C 1
ATOM 1658 O O . GLU A 1 210 ? -21.693 4.489 39.867 1.00 77.12 210 GLU A O 1
ATOM 1663 N N . GLU A 1 211 ? -20.195 3.875 38.319 1.00 78.69 211 GLU A N 1
ATOM 1664 C CA . GLU A 1 211 ? -20.541 4.943 37.373 1.00 78.69 211 GLU A CA 1
ATOM 1665 C C . GLU A 1 211 ? -21.991 4.835 36.898 1.00 78.69 211 GLU A C 1
ATOM 1667 O O . GLU A 1 211 ? -22.718 5.829 36.876 1.00 78.69 211 GLU A O 1
ATOM 1672 N N . LYS A 1 212 ? -22.447 3.614 36.597 1.00 80.62 212 LYS A N 1
ATOM 1673 C CA . LYS A 1 212 ? -23.834 3.364 36.177 1.00 80.62 212 LYS A CA 1
ATOM 1674 C C . LYS A 1 212 ? -24.837 3.679 37.289 1.00 80.62 212 LYS A C 1
ATOM 1676 O O . LYS A 1 212 ? -25.909 4.223 37.020 1.00 80.62 212 LYS A O 1
ATOM 1681 N N . VAL A 1 213 ? -24.496 3.359 38.540 1.00 79.69 213 VAL A N 1
ATOM 1682 C CA . VAL A 1 213 ? -25.307 3.704 39.720 1.00 79.69 213 VAL A CA 1
ATOM 1683 C C . VAL A 1 213 ? -25.350 5.224 39.918 1.00 79.69 213 VAL A C 1
ATOM 1685 O O . VAL A 1 213 ? -26.426 5.776 40.154 1.00 79.69 213 VAL A O 1
ATOM 1688 N N . ARG A 1 214 ? -24.218 5.917 39.749 1.00 80.25 214 ARG A N 1
ATOM 1689 C CA . ARG A 1 214 ? -24.103 7.381 39.865 1.00 80.25 214 ARG A CA 1
ATOM 1690 C C . ARG A 1 214 ? -24.935 8.128 38.836 1.00 80.25 214 ARG A C 1
ATOM 1692 O O . ARG A 1 214 ? -25.724 8.992 39.212 1.00 80.25 214 ARG A O 1
ATOM 1699 N N . GLU A 1 215 ? -24.828 7.757 37.565 1.00 79.44 215 GLU A N 1
ATOM 1700 C CA . GLU A 1 215 ? -25.627 8.351 36.489 1.00 79.44 215 GLU A CA 1
ATOM 1701 C C . GLU A 1 215 ? -27.124 8.126 36.712 1.00 79.44 215 GLU A C 1
ATOM 1703 O O . GLU A 1 215 ? -27.926 9.047 36.546 1.00 79.44 215 GLU A O 1
ATOM 1708 N N . ARG A 1 216 ? -27.519 6.919 37.142 1.00 80.00 216 ARG A N 1
ATOM 1709 C CA . ARG A 1 216 ? -28.932 6.612 37.377 1.00 80.00 216 ARG A CA 1
ATOM 1710 C C . ARG A 1 216 ? -29.507 7.430 38.532 1.00 80.00 216 ARG A C 1
ATOM 1712 O O . ARG A 1 216 ? -30.596 7.981 38.384 1.00 80.00 216 ARG A O 1
ATOM 1719 N N . ILE A 1 217 ? -28.777 7.562 39.639 1.00 80.69 217 ILE A N 1
ATOM 1720 C CA . ILE A 1 217 ? -29.189 8.393 40.780 1.00 80.69 217 ILE A CA 1
ATOM 1721 C C . ILE A 1 217 ? -29.244 9.876 40.385 1.00 80.69 217 ILE A C 1
ATOM 1723 O O . ILE A 1 217 ? -30.210 10.556 40.730 1.00 80.69 217 ILE A O 1
ATOM 1727 N N . ALA A 1 218 ? -28.276 10.367 39.605 1.00 79.81 218 ALA A N 1
ATOM 1728 C CA . ALA A 1 218 ? -28.285 11.735 39.087 1.00 79.81 218 ALA A CA 1
ATOM 1729 C C . ALA A 1 218 ? -29.486 11.997 38.159 1.00 79.81 218 ALA A C 1
ATOM 1731 O O . ALA A 1 218 ? -30.162 13.014 38.301 1.00 79.81 218 ALA A O 1
ATOM 1732 N N . SER A 1 219 ? -29.820 11.048 37.274 1.00 74.81 219 SER A N 1
ATOM 1733 C CA . SER A 1 219 ? -30.961 11.159 36.350 1.00 74.81 219 SER A CA 1
ATOM 1734 C C . SER A 1 219 ? -32.324 11.220 37.050 1.00 74.81 219 S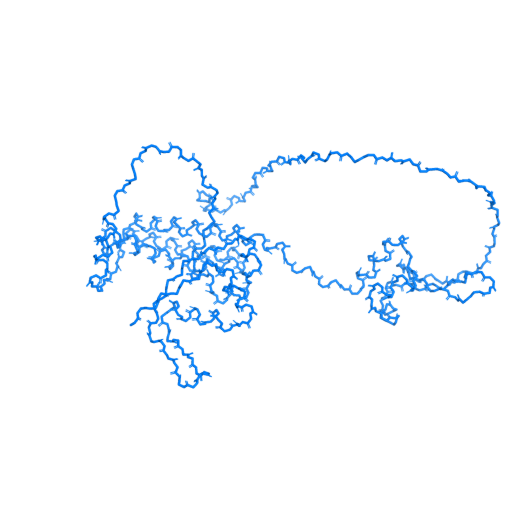ER A C 1
ATOM 1736 O O . SER A 1 219 ? -33.285 11.735 36.485 1.00 74.81 219 SER A O 1
ATOM 1738 N N . LEU A 1 220 ? -32.404 10.719 38.285 1.00 77.81 220 LEU A N 1
ATOM 1739 C CA . LEU A 1 220 ? -33.608 10.720 39.119 1.00 77.81 220 LEU A CA 1
ATOM 1740 C C . LEU A 1 220 ? -33.605 11.866 40.148 1.00 77.81 220 LEU A C 1
ATOM 1742 O O . LEU A 1 220 ? -34.366 11.839 41.111 1.00 77.81 220 LEU A O 1
ATOM 1746 N N . GLY A 1 221 ? -32.750 12.877 39.963 1.00 72.31 221 GLY A N 1
ATOM 1747 C CA . GLY A 1 221 ? -32.707 14.055 40.832 1.00 72.31 221 GLY A CA 1
ATOM 1748 C C . GLY A 1 221 ? -32.013 13.817 42.177 1.00 72.31 221 GLY A C 1
ATOM 1749 O O . GLY A 1 221 ? -32.332 14.479 43.160 1.00 72.31 221 GLY A O 1
ATOM 1750 N N . GLY A 1 222 ? -31.074 12.866 42.244 1.00 70.81 222 GLY A N 1
ATOM 1751 C CA . GLY A 1 222 ? -30.208 12.643 43.409 1.00 70.81 222 GLY A CA 1
ATOM 1752 C C . GLY A 1 222 ? -30.692 11.580 44.401 1.00 70.81 222 GLY A C 1
ATOM 1753 O O . GLY A 1 222 ? -29.966 11.265 45.346 1.00 70.81 222 GLY A O 1
ATOM 1754 N N . LYS A 1 223 ? -31.877 10.987 44.194 1.00 76.00 223 LYS A N 1
ATOM 1755 C CA . LYS A 1 223 ? -32.400 9.863 44.993 1.00 76.00 223 LYS A CA 1
ATOM 1756 C C . LYS A 1 223 ? -33.089 8.846 44.087 1.00 76.00 223 LYS A C 1
ATOM 1758 O O . LYS A 1 223 ? -33.987 9.205 43.337 1.00 76.00 223 LYS A O 1
ATOM 1763 N N . ALA A 1 224 ? -32.715 7.574 44.188 1.00 79.56 224 ALA A N 1
ATOM 1764 C CA . ALA A 1 224 ? -33.360 6.489 43.447 1.00 79.56 224 ALA A CA 1
ATOM 1765 C C . ALA A 1 224 ? -33.962 5.454 44.402 1.00 79.56 224 ALA A C 1
ATOM 1767 O O . ALA A 1 224 ? -33.319 5.060 45.375 1.00 79.56 224 ALA A O 1
ATOM 1768 N N . SER A 1 225 ? -35.185 4.991 44.135 1.00 79.12 225 SER A N 1
ATOM 1769 C CA . SER A 1 225 ? -35.784 3.888 44.894 1.00 79.12 225 SER A CA 1
ATOM 1770 C C . SER A 1 225 ? -35.190 2.538 44.464 1.00 79.12 225 SER A C 1
ATOM 1772 O O . SER A 1 225 ? -34.687 2.391 43.345 1.00 79.12 225 SER A O 1
ATOM 1774 N N . SER A 1 226 ? -35.279 1.512 45.317 1.00 73.25 226 SER A N 1
ATOM 1775 C CA . SER A 1 226 ? -34.850 0.151 44.952 1.00 73.25 226 SER A CA 1
ATOM 1776 C C . SER A 1 226 ? -35.572 -0.408 43.723 1.00 73.25 226 SER A C 1
ATOM 1778 O O . SER A 1 226 ? -34.977 -1.173 42.965 1.00 73.25 226 SER A O 1
ATOM 1780 N N . SER A 1 227 ? -36.827 -0.008 43.505 1.00 73.44 227 SER A N 1
ATOM 1781 C CA . SER A 1 227 ? -37.627 -0.391 42.336 1.00 73.44 227 SER A CA 1
ATOM 1782 C C . SER A 1 227 ? -37.185 0.289 41.037 1.00 73.44 227 SER A C 1
ATOM 1784 O O . SER A 1 227 ? -37.380 -0.292 39.976 1.00 73.44 227 SER A O 1
ATOM 1786 N N . ASP A 1 228 ? -36.542 1.458 41.095 1.00 74.25 228 ASP A N 1
ATOM 1787 C CA . ASP A 1 228 ? -36.113 2.200 39.894 1.00 74.25 228 ASP A CA 1
ATOM 1788 C C . ASP A 1 228 ? -34.661 1.913 39.489 1.00 74.25 228 ASP A C 1
ATOM 1790 O O . ASP A 1 228 ? -34.253 2.186 38.352 1.00 74.25 228 ASP A O 1
ATOM 1794 N N . LEU A 1 229 ? -33.872 1.391 40.436 1.00 78.38 229 LEU A N 1
ATOM 1795 C CA . LEU A 1 229 ? -32.429 1.211 40.307 1.00 78.38 229 LEU A CA 1
ATOM 1796 C C . LEU A 1 229 ? -32.039 -0.240 39.994 1.00 78.38 229 LEU A C 1
ATOM 1798 O O . LEU A 1 229 ? -31.314 -0.481 39.029 1.00 78.38 229 LEU A O 1
ATOM 1802 N N . LEU A 1 230 ? -32.546 -1.215 40.760 1.00 80.12 230 LEU A N 1
ATOM 1803 C CA . LEU A 1 230 ? -32.150 -2.625 40.615 1.00 80.12 230 LEU A CA 1
ATOM 1804 C C . LEU A 1 230 ? -32.615 -3.249 39.284 1.00 80.12 230 LEU A C 1
ATOM 1806 O O . LEU A 1 230 ? -31.790 -3.889 38.626 1.00 80.12 230 LEU A O 1
ATOM 1810 N N . PRO A 1 231 ? -33.864 -3.037 38.813 1.00 78.75 231 PRO A N 1
ATOM 1811 C CA . PRO A 1 231 ? -34.306 -3.589 37.529 1.00 78.75 231 PRO A CA 1
ATOM 1812 C C . PRO A 1 231 ? -33.598 -2.953 36.328 1.00 78.75 231 PRO A C 1
ATOM 1814 O O . PRO A 1 231 ? -33.328 -3.635 35.341 1.00 78.75 231 PRO A O 1
ATOM 1817 N N . PHE A 1 232 ? -33.261 -1.661 36.418 1.00 77.75 232 PHE A N 1
ATOM 1818 C CA . PHE A 1 232 ? -32.589 -0.924 35.345 1.00 77.75 232 PHE A CA 1
ATOM 1819 C C . PHE A 1 232 ? -31.137 -1.380 35.159 1.00 77.75 232 PHE A C 1
ATOM 1821 O O . PHE A 1 232 ? -30.670 -1.551 34.036 1.00 77.75 232 PHE A O 1
ATOM 1828 N N . LEU A 1 233 ? -30.433 -1.616 36.268 1.00 77.81 233 LEU A N 1
ATOM 1829 C CA . LEU A 1 233 ? -29.029 -2.024 36.261 1.00 77.81 233 LEU A CA 1
ATOM 1830 C C . LEU A 1 233 ? -28.833 -3.546 36.234 1.00 77.81 233 LEU A C 1
ATOM 1832 O O . LEU A 1 233 ? -27.707 -4.001 36.049 1.00 77.81 233 LEU A O 1
ATOM 1836 N N . ARG A 1 234 ? -29.913 -4.328 36.394 1.00 78.94 234 ARG A N 1
ATOM 1837 C CA . ARG A 1 234 ? -29.903 -5.801 36.483 1.00 78.94 234 ARG A CA 1
ATOM 1838 C C . ARG A 1 234 ? -28.890 -6.327 37.508 1.00 78.94 234 ARG A C 1
ATOM 1840 O O . ARG A 1 234 ? -28.222 -7.330 37.272 1.00 78.94 234 ARG A O 1
ATOM 1847 N N . VAL A 1 235 ? -28.774 -5.641 38.643 1.00 80.19 235 VAL A N 1
ATOM 1848 C CA . VAL A 1 235 ? -27.857 -6.008 39.732 1.00 80.19 235 VAL A CA 1
ATOM 1849 C C . VAL A 1 235 ? -28.605 -6.353 41.010 1.00 80.19 235 VAL A C 1
ATOM 1851 O O . VAL A 1 235 ? -29.726 -5.898 41.242 1.00 80.19 235 VAL A O 1
ATOM 1854 N N . SER A 1 236 ? -27.972 -7.170 41.852 1.00 78.19 236 SER A N 1
ATOM 1855 C CA . SER A 1 236 ? -28.496 -7.506 43.172 1.00 78.19 236 SER A CA 1
ATOM 1856 C C . SER A 1 236 ? -28.341 -6.333 44.141 1.00 78.19 236 SER A C 1
ATOM 1858 O O . SER A 1 236 ? -27.461 -5.482 44.000 1.00 78.19 236 SER A O 1
ATOM 1860 N N . LYS A 1 237 ? -29.180 -6.317 45.180 1.00 76.38 237 LYS A N 1
ATOM 1861 C CA . LYS A 1 237 ? -29.107 -5.333 46.266 1.00 76.38 237 LYS A CA 1
ATOM 1862 C C . LYS A 1 237 ? -27.724 -5.307 46.941 1.00 76.38 237 LYS A C 1
ATOM 1864 O O . LYS A 1 237 ? -27.181 -4.229 47.151 1.00 76.38 237 LYS A O 1
ATOM 1869 N N . ALA A 1 238 ? -27.133 -6.480 47.181 1.00 75.56 238 ALA A N 1
ATOM 1870 C CA . ALA A 1 238 ? -25.811 -6.615 47.795 1.00 75.56 238 ALA A CA 1
ATOM 1871 C C . ALA A 1 238 ? -24.688 -5.982 46.950 1.00 75.56 238 ALA A C 1
ATOM 1873 O O . ALA A 1 238 ? -23.750 -5.412 47.497 1.00 75.56 238 ALA A O 1
ATOM 1874 N N . ALA A 1 239 ? -24.800 -6.031 45.618 1.00 74.62 239 ALA A N 1
ATOM 1875 C CA . ALA A 1 239 ? -23.806 -5.444 44.720 1.00 74.62 239 ALA A CA 1
ATOM 1876 C C . ALA A 1 239 ? -23.814 -3.905 44.744 1.00 74.62 239 ALA A C 1
ATOM 1878 O O . ALA A 1 239 ? -22.770 -3.288 44.565 1.00 74.62 239 ALA A O 1
ATOM 1879 N N . VAL A 1 240 ? -24.974 -3.284 44.983 1.00 75.00 240 VAL A N 1
ATOM 1880 C CA . VAL A 1 240 ? -25.097 -1.820 45.121 1.00 75.00 240 VAL A CA 1
ATOM 1881 C C . VAL A 1 240 ? -24.660 -1.358 46.514 1.00 75.00 240 VAL A C 1
ATOM 1883 O O . VAL A 1 240 ? -24.066 -0.293 46.647 1.00 75.00 240 VAL A O 1
ATOM 1886 N N . GLU A 1 241 ? -24.906 -2.166 47.549 1.00 75.62 241 GLU A N 1
ATOM 1887 C CA . GLU A 1 241 ? -24.489 -1.887 48.934 1.00 75.62 241 GLU A CA 1
ATOM 1888 C C . GLU A 1 241 ? -22.975 -1.993 49.150 1.00 75.62 241 GLU A C 1
ATO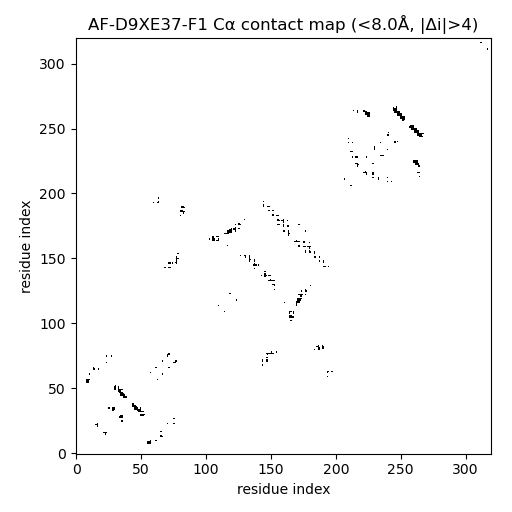M 1890 O O . GLU A 1 241 ? -22.434 -1.329 50.030 1.00 75.62 241 GLU A O 1
ATOM 1895 N N . ALA A 1 242 ? -22.283 -2.791 48.336 1.00 75.50 242 ALA A N 1
ATOM 1896 C CA . ALA A 1 242 ? -20.828 -2.907 48.372 1.00 75.50 242 ALA A CA 1
ATOM 1897 C C . ALA A 1 242 ? -20.096 -1.654 47.845 1.00 75.50 242 ALA A C 1
ATOM 1899 O O . ALA A 1 242 ? -18.876 -1.573 47.968 1.00 75.50 242 ALA A O 1
ATOM 1900 N N . ILE A 1 243 ? -20.812 -0.682 47.259 1.00 77.56 243 ILE A N 1
ATOM 1901 C CA . ILE A 1 243 ? -20.228 0.544 46.704 1.00 77.56 243 ILE A CA 1
ATOM 1902 C C . ILE A 1 243 ? -20.022 1.567 47.838 1.00 77.56 243 ILE A C 1
ATOM 1904 O O . ILE A 1 243 ? -21.011 2.044 48.401 1.00 77.56 243 ILE A O 1
ATOM 1908 N N . PRO A 1 244 ? -18.774 1.973 48.157 1.00 69.25 244 PRO A N 1
ATOM 1909 C CA . PRO A 1 244 ? -18.470 2.782 49.346 1.00 69.25 244 PRO A CA 1
ATOM 1910 C C . PRO A 1 244 ? -19.197 4.133 49.437 1.00 69.25 244 PRO A C 1
ATOM 1912 O O . PRO A 1 244 ? -19.429 4.630 50.537 1.00 69.25 244 PRO A O 1
ATOM 1915 N N . ALA A 1 245 ? -19.560 4.727 48.297 1.00 71.31 245 ALA A N 1
ATOM 1916 C CA . ALA A 1 245 ? -20.141 6.067 48.210 1.00 71.31 245 ALA A CA 1
ATOM 1917 C C . ALA A 1 245 ? -21.686 6.099 48.169 1.00 71.31 245 ALA A C 1
ATOM 1919 O O . ALA A 1 245 ? -22.273 7.180 48.081 1.00 71.31 245 ALA A O 1
ATOM 1920 N N . VAL A 1 246 ? -22.357 4.940 48.218 1.00 75.19 246 VAL A N 1
ATOM 1921 C CA . VAL A 1 246 ? -23.824 4.847 48.168 1.00 75.19 246 VAL A CA 1
ATOM 1922 C C . VAL A 1 246 ? -24.400 4.767 49.584 1.00 75.19 246 VAL A C 1
ATOM 1924 O O . VAL A 1 246 ? -24.160 3.819 50.329 1.00 75.19 246 VAL A O 1
ATOM 1927 N N . VAL A 1 247 ? -25.219 5.752 49.952 1.00 75.19 247 VAL A N 1
ATOM 1928 C CA . VAL A 1 247 ? -25.950 5.794 51.223 1.00 75.19 247 VAL A CA 1
ATOM 1929 C C . VAL A 1 247 ? -27.351 5.237 51.022 1.00 75.19 247 VAL A C 1
ATOM 1931 O O . VAL A 1 247 ? -28.100 5.688 50.152 1.00 75.19 247 VAL A O 1
ATOM 1934 N N . MET A 1 248 ? -27.703 4.259 51.856 1.00 72.81 248 MET A N 1
ATOM 1935 C CA . MET A 1 248 ? -29.034 3.669 51.907 1.00 72.81 248 MET A CA 1
ATOM 1936 C C . MET A 1 248 ? -29.859 4.334 53.009 1.00 72.81 248 MET A C 1
ATOM 1938 O O . MET A 1 248 ? -29.536 4.210 54.191 1.00 72.81 248 MET A O 1
ATOM 1942 N N . THR A 1 249 ? -30.975 4.954 52.633 1.00 72.44 249 THR A N 1
ATOM 1943 C CA . THR A 1 249 ? -31.932 5.525 53.588 1.00 72.44 249 THR A CA 1
ATOM 1944 C C . THR A 1 249 ? -33.262 4.801 53.457 1.00 72.44 249 THR A C 1
ATOM 1946 O O . THR A 1 249 ? -33.824 4.692 52.367 1.00 72.44 249 THR A O 1
ATOM 1949 N N . GLN A 1 250 ? -33.785 4.287 54.568 1.00 74.69 250 GLN A N 1
ATOM 1950 C CA . GLN A 1 250 ? -35.130 3.720 54.609 1.00 74.69 250 GLN A CA 1
ATOM 1951 C C . GLN A 1 250 ? -36.115 4.801 55.041 1.00 74.69 250 GLN A C 1
ATOM 1953 O O . GLN A 1 250 ? -35.947 5.403 56.099 1.00 74.69 250 GLN A O 1
ATOM 1958 N N . ALA A 1 251 ? -37.157 5.026 54.246 1.00 63.78 251 ALA A N 1
ATOM 1959 C CA . ALA A 1 251 ? -38.260 5.900 54.625 1.00 63.78 251 ALA A CA 1
ATOM 1960 C C . ALA A 1 251 ? -39.563 5.096 54.683 1.00 63.78 251 ALA A C 1
ATOM 1962 O O . ALA A 1 251 ? -39.852 4.268 53.813 1.00 63.78 251 ALA A O 1
ATOM 1963 N N . ARG A 1 252 ? -40.362 5.331 55.729 1.00 59.19 252 ARG A N 1
ATOM 1964 C CA . ARG A 1 252 ? -41.729 4.809 55.819 1.00 59.19 252 ARG A CA 1
ATOM 1965 C C . ARG A 1 252 ? -42.661 5.777 55.111 1.00 59.19 252 ARG A C 1
ATOM 1967 O O . ARG A 1 252 ? -42.796 6.923 55.531 1.00 59.19 252 ARG A O 1
ATOM 1974 N N . ASN A 1 253 ? -43.316 5.306 54.059 1.00 45.97 253 ASN A N 1
ATOM 1975 C CA . ASN A 1 253 ? -44.378 6.063 53.418 1.00 45.97 253 ASN A CA 1
ATOM 1976 C C . ASN A 1 253 ? -45.691 5.773 54.174 1.00 45.97 253 ASN A C 1
ATOM 1978 O O . ASN A 1 253 ? -46.295 4.717 53.998 1.00 45.97 253 ASN A O 1
ATOM 1982 N N . GLY A 1 254 ? -46.086 6.672 55.082 1.00 52.00 254 GLY A N 1
ATOM 1983 C CA . GLY A 1 254 ? -47.337 6.582 55.851 1.00 52.00 254 GLY A CA 1
ATOM 1984 C C . GLY A 1 254 ? -47.335 5.638 57.070 1.00 52.00 254 GLY A C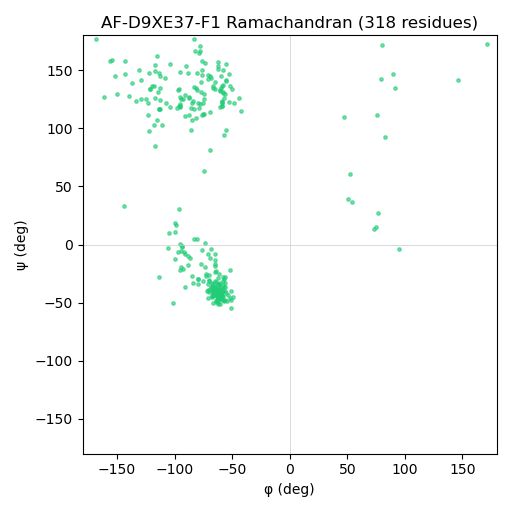 1
ATOM 1985 O O . GLY A 1 254 ? -46.392 4.886 57.317 1.00 52.00 254 GLY A O 1
ATOM 1986 N N . LYS A 1 255 ? -48.420 5.697 57.866 1.00 47.66 255 LYS A N 1
ATOM 1987 C CA . LYS A 1 255 ? -48.563 5.022 59.178 1.00 47.66 255 LYS A CA 1
ATOM 1988 C C . LYS A 1 255 ? -48.673 3.483 59.123 1.00 47.66 255 LYS A C 1
ATOM 1990 O O . LYS A 1 255 ? -48.542 2.859 60.169 1.00 47.66 255 LYS A O 1
ATOM 1995 N N . GLN A 1 256 ? -48.875 2.865 57.954 1.00 47.47 256 GLN A N 1
ATOM 1996 C CA . GLN A 1 256 ? -49.046 1.404 57.801 1.00 47.47 256 GLN A CA 1
ATOM 1997 C C . GLN A 1 256 ? -48.410 0.835 56.506 1.00 47.47 256 GLN A C 1
ATOM 1999 O O . GLN A 1 256 ? -48.925 -0.108 55.915 1.00 47.47 256 GLN A O 1
ATOM 2004 N N . GLY A 1 257 ? -47.292 1.402 56.034 1.00 50.56 257 GLY A N 1
ATOM 2005 C CA . GLY A 1 257 ? -46.590 0.936 54.825 1.00 50.56 257 GLY A CA 1
ATOM 2006 C C . GLY A 1 257 ? -45.260 0.224 55.105 1.00 50.56 257 GLY A C 1
ATOM 2007 O O . GLY A 1 257 ? -44.504 0.630 55.992 1.00 50.56 257 GLY A O 1
ATOM 2008 N N . ARG A 1 258 ? -44.939 -0.817 54.317 1.00 51.88 258 ARG A N 1
ATOM 2009 C CA . ARG A 1 258 ? -43.616 -1.478 54.304 1.00 51.88 258 ARG A CA 1
ATOM 2010 C C . ARG A 1 258 ? -42.526 -0.440 53.949 1.00 51.88 258 ARG A C 1
ATOM 2012 O O . ARG A 1 258 ? -42.754 0.354 53.037 1.00 51.88 258 ARG A O 1
ATOM 2019 N N . PRO A 1 259 ? -41.364 -0.412 54.633 1.00 66.12 259 PRO A N 1
ATOM 2020 C CA . PRO A 1 259 ? -40.327 0.593 54.379 1.00 66.12 259 PRO A CA 1
ATOM 2021 C C . PRO A 1 259 ? -39.817 0.548 52.933 1.00 66.12 259 PRO A C 1
ATOM 2023 O O . PRO A 1 259 ? -39.514 -0.531 52.421 1.00 66.12 259 PRO A O 1
ATOM 2026 N N . VAL A 1 260 ? -39.682 1.715 52.296 1.00 68.75 260 VAL A N 1
ATOM 2027 C CA . VAL A 1 260 ? -39.084 1.857 50.960 1.00 68.75 260 VAL A CA 1
ATOM 2028 C C . VAL A 1 260 ? -37.613 2.229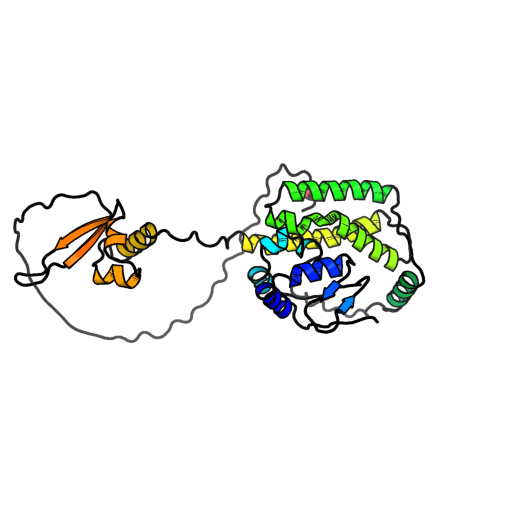 51.122 1.00 68.75 260 VAL A C 1
ATOM 2030 O O . VAL A 1 260 ? -37.263 3.084 51.936 1.00 68.75 260 VAL A O 1
ATOM 2033 N N . THR A 1 261 ? -36.747 1.554 50.366 1.00 76.88 261 THR A N 1
ATOM 2034 C CA . THR A 1 261 ? -35.297 1.780 50.389 1.00 76.88 261 THR A CA 1
ATOM 2035 C C . THR A 1 261 ? -34.909 2.765 49.288 1.00 76.88 261 THR A C 1
ATOM 2037 O O . THR A 1 261 ? -35.229 2.531 48.121 1.00 76.88 261 THR A O 1
ATOM 2040 N N . PHE A 1 262 ? -34.217 3.841 49.660 1.00 77.44 262 PHE A N 1
ATOM 2041 C CA . PHE A 1 262 ? -33.674 4.846 48.748 1.00 77.44 262 PHE A CA 1
ATOM 2042 C C . PHE A 1 262 ? -32.146 4.808 48.742 1.00 77.44 262 PHE A C 1
ATOM 2044 O O . PHE A 1 262 ? -31.526 4.588 49.783 1.00 77.44 262 PHE A O 1
ATOM 2051 N N . TYR A 1 263 ? -31.565 5.060 47.573 1.00 78.94 263 TYR A N 1
ATOM 2052 C CA . TYR A 1 263 ? -30.130 5.164 47.332 1.00 78.94 263 TYR A CA 1
ATOM 2053 C C . TYR A 1 263 ? -29.779 6.597 46.915 1.00 78.94 263 TYR A C 1
ATOM 2055 O O . TYR A 1 263 ? -30.414 7.158 46.016 1.00 78.94 263 TYR A O 1
ATOM 2063 N N . SER A 1 264 ? -28.764 7.177 47.552 1.00 76.69 264 SER A N 1
ATOM 2064 C CA . SER A 1 264 ? -28.200 8.494 47.223 1.00 76.69 264 SER A CA 1
ATOM 2065 C C . SER A 1 264 ? -26.683 8.496 47.406 1.00 76.69 264 SER A C 1
ATOM 2067 O O . SER A 1 264 ? -26.163 7.691 48.172 1.00 76.69 264 SER A O 1
ATOM 2069 N N . PHE A 1 265 ? -25.975 9.413 46.749 1.00 74.69 265 PHE A N 1
ATOM 2070 C CA . PHE A 1 265 ? -24.545 9.639 46.993 1.00 74.69 265 PHE A CA 1
ATOM 2071 C C . PHE A 1 265 ? -24.359 10.717 48.071 1.00 74.69 265 PHE A C 1
ATOM 2073 O O . PHE A 1 265 ? -24.957 11.787 47.964 1.00 74.69 265 PHE A O 1
ATOM 2080 N N . GLY A 1 266 ? -23.560 10.442 49.106 1.00 64.12 266 GLY A N 1
ATOM 2081 C CA . GLY A 1 266 ? -23.278 11.386 50.198 1.00 64.12 266 GLY A CA 1
ATOM 2082 C C . GLY A 1 266 ? -22.509 10.757 51.365 1.00 64.12 266 GLY A C 1
ATOM 2083 O O . GLY A 1 266 ? -22.311 9.546 51.401 1.00 64.12 266 GLY A O 1
ATOM 2084 N N . GLU A 1 267 ? -22.072 11.563 52.334 1.00 43.19 267 GLU A N 1
ATOM 2085 C CA . GLU A 1 267 ? -21.531 11.051 53.600 1.00 43.19 267 GLU A CA 1
ATOM 2086 C C . GLU A 1 267 ? -22.646 10.398 54.432 1.00 43.19 267 GLU A C 1
ATOM 2088 O O . GLU A 1 267 ? -23.787 10.868 54.443 1.00 43.19 267 GLU A O 1
ATOM 2093 N N . LYS A 1 268 ? -22.331 9.300 55.135 1.00 41.00 268 LYS A N 1
ATOM 2094 C CA . LYS A 1 268 ? -23.267 8.588 56.022 1.00 41.00 268 LYS A CA 1
ATOM 2095 C C . LYS A 1 268 ? -23.814 9.532 57.103 1.00 41.00 268 LYS A C 1
ATOM 2097 O O . LYS A 1 268 ? -23.229 9.654 58.176 1.00 41.00 268 LYS A O 1
ATOM 2102 N N . GLN A 1 269 ? -24.969 10.149 56.871 1.00 37.56 269 GLN A N 1
ATOM 2103 C CA . GLN A 1 269 ? -25.694 10.846 57.929 1.00 37.56 269 GLN A CA 1
ATOM 2104 C C . GLN A 1 269 ? -26.432 9.833 58.816 1.00 37.56 269 GLN A C 1
ATOM 2106 O O . GLN A 1 269 ? -27.262 9.047 58.357 1.00 37.56 269 GLN A O 1
ATOM 2111 N N . ARG A 1 270 ? -26.099 9.860 60.113 1.00 27.88 270 ARG A N 1
ATOM 2112 C CA . ARG A 1 270 ? -26.837 9.204 61.205 1.00 27.88 270 ARG A CA 1
ATOM 2113 C C . ARG A 1 270 ? -28.303 9.675 61.191 1.00 27.88 270 ARG A C 1
ATOM 2115 O O . ARG A 1 270 ? -28.534 10.862 60.966 1.00 27.88 270 ARG A O 1
ATOM 2122 N N . PRO A 1 271 ? -29.295 8.808 61.464 1.00 33.66 271 PRO A N 1
ATOM 2123 C CA . PRO A 1 271 ? -30.691 9.226 61.454 1.00 33.66 271 PRO A CA 1
ATOM 2124 C C . PRO A 1 271 ? -30.968 10.165 62.636 1.00 33.66 271 PRO A C 1
ATOM 2126 O O . PRO A 1 271 ? -30.893 9.752 63.792 1.00 33.66 271 PRO A O 1
ATOM 2129 N N . ALA A 1 272 ? -31.281 11.425 62.331 1.00 29.98 272 ALA A N 1
ATOM 2130 C CA . ALA A 1 272 ? -31.830 12.379 63.284 1.00 29.98 272 ALA A CA 1
ATOM 2131 C C . ALA A 1 272 ? -33.338 12.140 63.441 1.00 29.98 272 ALA A C 1
ATOM 2133 O O . ALA A 1 272 ? -34.073 11.949 62.468 1.00 29.98 272 ALA A O 1
ATOM 2134 N N . SER A 1 273 ? -33.764 12.109 64.697 1.00 30.94 273 SER A N 1
ATOM 2135 C CA . SER A 1 273 ? -35.136 11.973 65.163 1.00 30.94 273 SER A CA 1
ATOM 2136 C C . SER A 1 273 ? -36.056 13.076 64.639 1.00 30.94 273 SER A C 1
ATOM 2138 O O . SER A 1 273 ? -35.655 14.211 64.406 1.00 30.94 273 SER A O 1
ATOM 2140 N N . SER A 1 274 ? -37.317 12.691 64.488 1.00 31.05 274 SER A N 1
ATOM 2141 C CA . SER A 1 274 ? -38.459 13.495 64.074 1.00 31.05 274 SER A CA 1
ATOM 2142 C C . SER A 1 274 ? -38.694 14.730 64.941 1.00 31.05 274 SER A C 1
ATOM 2144 O O . SER A 1 274 ? -38.933 14.579 66.135 1.00 31.05 274 SER A O 1
ATOM 2146 N N . GLU A 1 275 ? -38.830 15.893 64.308 1.00 28.53 275 GLU A N 1
ATOM 2147 C CA . GLU A 1 275 ? -39.692 16.961 64.808 1.00 28.53 275 GLU A CA 1
ATOM 2148 C C . GLU A 1 275 ? -40.488 17.593 63.663 1.00 28.53 275 GLU A C 1
ATOM 2150 O O . GLU A 1 275 ? -40.043 17.732 62.525 1.00 28.53 275 GLU A O 1
ATOM 2155 N N . SER A 1 276 ? -41.748 17.848 63.980 1.00 29.41 276 SER A N 1
ATOM 2156 C CA . SER A 1 276 ? -42.847 18.220 63.105 1.00 29.41 276 SER A CA 1
ATOM 2157 C C . SER A 1 276 ? -42.849 19.698 62.733 1.00 29.41 276 SER A C 1
ATOM 2159 O O . SER A 1 276 ? -42.625 20.544 63.591 1.00 29.41 276 SER A O 1
ATOM 2161 N N . SER A 1 277 ? -43.312 20.032 61.528 1.00 30.53 277 SER A N 1
ATOM 2162 C CA . SER A 1 277 ? -44.024 21.293 61.270 1.00 30.53 277 SER A CA 1
ATOM 2163 C C . SER A 1 277 ? -45.032 21.106 60.137 1.00 30.53 277 SER A C 1
ATOM 2165 O O . SER A 1 277 ? -44.728 20.526 59.098 1.00 30.53 277 SER A O 1
ATOM 2167 N N . LYS A 1 278 ? -46.263 21.537 60.409 1.00 28.00 278 LYS A N 1
ATOM 2168 C CA . LYS A 1 278 ? -47.461 21.495 59.561 1.00 28.00 278 LYS A CA 1
ATOM 2169 C C . LYS A 1 278 ? -47.505 22.689 58.588 1.00 28.00 278 LYS A C 1
ATOM 2171 O O . LYS A 1 278 ? -46.747 23.631 58.760 1.00 28.00 278 LYS A O 1
ATOM 2176 N N . GLN A 1 279 ? -48.549 22.658 57.742 1.00 30.81 279 GLN A N 1
ATOM 2177 C CA . GLN A 1 279 ? -49.175 23.735 56.937 1.00 30.81 279 GLN A CA 1
ATOM 2178 C C . GLN A 1 279 ? -48.603 23.880 55.517 1.00 30.81 279 GLN A C 1
ATOM 2180 O O . GLN A 1 279 ? -47.399 23.838 55.338 1.00 30.81 279 GLN A O 1
ATOM 2185 N N . GLN A 1 280 ? -49.377 24.022 54.436 1.00 29.95 280 GLN A N 1
ATOM 2186 C CA . GLN A 1 280 ? -50.818 24.198 54.166 1.00 29.95 280 GLN A CA 1
ATOM 2187 C C . GLN A 1 280 ? -51.007 23.819 52.674 1.00 29.95 280 GLN A C 1
ATOM 2189 O O . GLN A 1 280 ? -50.167 24.150 51.848 1.00 29.95 280 GLN A O 1
ATOM 2194 N N . ALA A 1 281 ? -51.919 22.913 52.314 1.00 26.42 281 ALA A N 1
ATOM 2195 C CA . ALA A 1 281 ? -53.228 23.208 51.710 1.00 26.42 281 ALA A CA 1
ATOM 2196 C C . ALA A 1 281 ? -53.223 24.222 50.537 1.00 26.42 281 ALA A C 1
ATOM 2198 O O . ALA A 1 281 ? -53.135 25.419 50.772 1.00 26.42 281 ALA A O 1
ATOM 2199 N N . ALA A 1 282 ? -53.468 23.752 49.303 1.00 28.72 282 ALA A N 1
ATOM 2200 C CA . ALA A 1 282 ? -54.779 23.845 48.629 1.00 28.72 282 ALA A CA 1
ATOM 2201 C C . ALA A 1 282 ? -54.714 24.034 47.093 1.00 28.72 282 ALA A C 1
ATOM 2203 O O . ALA A 1 282 ? -53.978 24.867 46.583 1.00 28.72 282 ALA A O 1
ATOM 2204 N N . SER A 1 283 ? -55.664 23.354 46.426 1.00 31.47 283 SER A N 1
ATOM 2205 C CA . SER A 1 283 ? -56.347 23.721 45.165 1.00 31.47 283 SER A CA 1
ATOM 2206 C C . SER A 1 283 ? -55.567 23.552 43.843 1.00 31.47 283 SER A C 1
ATOM 2208 O O . SER A 1 283 ? -54.561 24.205 43.625 1.00 31.47 283 SER A O 1
ATOM 2210 N N . SER A 1 284 ? -55.966 22.596 42.986 1.00 32.09 284 SER A N 1
ATOM 2211 C CA . SER A 1 284 ? -56.947 22.713 41.866 1.00 32.09 284 SER A CA 1
ATOM 2212 C C . SER A 1 284 ? -56.317 23.376 40.617 1.00 32.09 284 SER A C 1
ATOM 2214 O O . SER A 1 284 ? -55.484 24.249 40.765 1.00 32.09 284 SER A O 1
ATOM 2216 N N . ARG A 1 285 ? -56.567 23.032 39.347 1.00 28.88 285 ARG A N 1
ATOM 2217 C CA . ARG A 1 285 ? -57.726 22.468 38.643 1.00 28.88 285 ARG A CA 1
ATOM 2218 C C . ARG A 1 285 ? -57.280 22.035 37.221 1.00 28.88 285 ARG A C 1
ATOM 2220 O O . ARG A 1 285 ? -56.138 22.223 36.826 1.00 28.88 285 ARG A O 1
ATOM 2227 N N . VAL A 1 286 ? -58.225 21.446 36.498 1.00 29.22 286 VAL A N 1
ATOM 2228 C CA . VAL A 1 286 ? -58.169 20.714 35.216 1.00 29.22 286 VAL A CA 1
ATOM 2229 C C . VAL A 1 286 ? -58.094 21.618 33.960 1.00 29.22 286 VAL A C 1
ATOM 2231 O O . VAL A 1 286 ? -58.509 22.771 34.023 1.00 29.22 286 VAL A O 1
ATOM 2234 N N . ALA A 1 287 ? -57.726 20.997 32.820 1.00 27.61 287 ALA A N 1
ATOM 2235 C CA . ALA A 1 287 ? -57.932 21.386 31.402 1.00 27.61 287 ALA A CA 1
ATOM 2236 C C . ALA A 1 287 ? -56.823 22.267 30.773 1.00 27.61 287 ALA A C 1
ATOM 2238 O O . ALA A 1 287 ? -56.213 23.068 31.458 1.00 27.61 287 ALA A O 1
ATOM 2239 N N . ALA A 1 288 ? -56.466 22.194 29.487 1.00 28.30 288 ALA A N 1
ATOM 2240 C CA . ALA A 1 288 ? -57.060 21.557 28.317 1.00 28.30 288 ALA A CA 1
ATOM 2241 C C . ALA A 1 288 ? -55.977 21.292 27.249 1.00 28.30 288 ALA A C 1
ATOM 2243 O O . ALA A 1 288 ? -54.941 21.953 27.206 1.00 28.30 288 ALA A O 1
ATOM 2244 N N . ALA A 1 289 ? -56.264 20.346 26.357 1.00 31.38 289 ALA A N 1
ATOM 2245 C CA . ALA A 1 289 ? -55.500 20.065 25.152 1.00 31.38 289 ALA A CA 1
ATOM 2246 C C . ALA A 1 289 ? -55.576 21.221 24.138 1.00 31.38 289 ALA A C 1
ATOM 2248 O O . ALA A 1 289 ? -56.666 21.691 23.817 1.00 31.38 289 ALA A O 1
ATOM 2249 N N . VAL A 1 290 ? -54.432 21.600 23.559 1.00 31.55 290 VAL A N 1
ATOM 2250 C CA . VAL A 1 290 ? -54.357 22.401 22.328 1.00 31.55 290 VAL A CA 1
ATOM 2251 C C . VAL A 1 290 ? -53.339 21.761 21.386 1.00 31.55 290 VAL A C 1
ATOM 2253 O O . VAL A 1 290 ? -52.184 21.532 21.738 1.00 31.55 290 VAL A O 1
ATOM 2256 N N . LYS A 1 291 ? -53.817 21.442 20.179 1.00 31.98 291 LYS A N 1
ATOM 2257 C CA . LYS A 1 291 ? -53.055 20.936 19.033 1.00 31.98 291 LYS A CA 1
ATOM 2258 C C . LYS A 1 291 ? -51.995 21.956 18.602 1.00 31.98 291 LYS A C 1
ATOM 2260 O O . LYS A 1 291 ? -52.331 23.114 18.375 1.00 31.98 291 LYS A O 1
ATOM 2265 N N . ALA A 1 292 ? -50.763 21.500 18.379 1.00 31.67 292 ALA A N 1
ATOM 2266 C CA . ALA A 1 292 ? -49.734 22.246 17.657 1.00 31.67 292 ALA A CA 1
ATOM 2267 C C . ALA A 1 292 ? -49.238 21.422 16.457 1.00 31.67 292 ALA A C 1
ATOM 2269 O O . ALA A 1 292 ? -48.793 20.284 16.591 1.00 31.67 292 ALA A O 1
ATOM 2270 N N . THR A 1 293 ? -49.380 22.012 15.276 1.00 35.69 293 THR A N 1
ATOM 2271 C CA . THR A 1 293 ? -48.964 21.550 13.946 1.00 35.69 293 THR A CA 1
ATOM 2272 C C . THR A 1 293 ? -47.436 21.392 13.838 1.00 35.69 293 THR A C 1
ATOM 2274 O O . THR A 1 293 ? -46.699 22.127 14.501 1.00 35.69 293 THR A O 1
ATOM 2277 N N . PRO A 1 294 ? -46.915 20.480 12.992 1.00 33.09 294 PRO A N 1
ATOM 2278 C CA . PRO A 1 294 ? -45.478 20.233 12.902 1.00 33.09 294 PRO A CA 1
ATOM 2279 C C . PRO A 1 294 ? -44.755 21.368 12.161 1.00 33.09 294 PRO A C 1
ATOM 2281 O O . PRO A 1 294 ? -45.079 21.701 11.020 1.00 33.09 294 PRO A O 1
ATOM 2284 N N . LYS A 1 295 ? -43.743 21.956 12.811 1.00 34.38 295 LYS A N 1
ATOM 2285 C CA . LYS A 1 295 ? -42.817 22.916 12.195 1.00 34.38 295 LYS A CA 1
ATOM 2286 C C . LYS A 1 295 ? -41.797 22.182 11.318 1.00 34.38 295 LYS A C 1
ATOM 2288 O O . LYS A 1 295 ? -41.157 21.226 11.744 1.00 34.38 295 LYS A O 1
ATOM 2293 N N . ARG A 1 296 ? -41.644 22.688 10.095 1.00 31.17 296 ARG A N 1
ATOM 2294 C CA . ARG A 1 296 ? -40.653 22.314 9.079 1.00 31.17 296 ARG A CA 1
ATOM 2295 C C . ARG A 1 296 ? -39.238 22.555 9.626 1.00 31.17 296 ARG A C 1
ATOM 2297 O O . ARG A 1 296 ? -38.902 23.687 9.962 1.00 31.17 296 ARG A O 1
ATOM 2304 N N . ILE A 1 297 ? -38.430 21.500 9.736 1.00 33.41 297 ILE A N 1
ATOM 2305 C CA . ILE A 1 297 ? -37.023 21.588 10.149 1.00 33.41 297 ILE A CA 1
ATOM 2306 C C . ILE A 1 297 ? -36.196 21.981 8.923 1.00 33.41 297 ILE A C 1
ATOM 2308 O O . ILE A 1 297 ? -36.017 21.187 8.002 1.00 33.41 297 ILE A O 1
ATOM 2312 N N . THR A 1 298 ? -35.701 23.215 8.904 1.00 33.94 298 THR A N 1
ATOM 2313 C CA . THR A 1 298 ? -34.679 23.669 7.956 1.00 33.94 298 THR A CA 1
ATOM 2314 C C . THR A 1 298 ? -33.313 23.349 8.560 1.00 33.94 298 THR A C 1
ATOM 2316 O O . THR A 1 298 ? -32.933 23.932 9.575 1.00 33.94 298 THR A O 1
ATOM 2319 N N . VAL A 1 299 ? -32.578 22.404 7.973 1.00 35.47 299 VAL A N 1
ATOM 2320 C CA . VAL A 1 299 ? -31.214 22.069 8.407 1.00 35.47 299 VAL A CA 1
ATOM 2321 C C . VAL A 1 299 ? -30.265 23.170 7.925 1.00 35.47 299 VAL A C 1
ATOM 2323 O O . VAL A 1 299 ? -30.058 23.337 6.725 1.00 35.47 299 VAL A O 1
ATOM 2326 N N . ARG A 1 300 ? -29.698 23.941 8.861 1.00 32.53 300 ARG A N 1
ATOM 2327 C CA . ARG A 1 300 ? -28.536 24.806 8.611 1.00 32.53 300 ARG A CA 1
ATOM 2328 C C . ARG A 1 300 ? -27.276 23.942 8.646 1.00 32.53 300 ARG A C 1
ATOM 2330 O O . ARG A 1 300 ? -26.995 23.319 9.664 1.00 32.53 300 ARG A O 1
ATOM 2337 N N . ILE A 1 301 ? -26.524 23.938 7.551 1.00 35.75 301 ILE A N 1
ATOM 2338 C CA . ILE A 1 301 ? -25.171 23.374 7.485 1.00 35.75 301 ILE A CA 1
ATOM 2339 C C . ILE A 1 301 ? -24.230 24.368 8.193 1.00 35.75 301 ILE A C 1
ATOM 2341 O O . ILE A 1 301 ? -24.215 25.537 7.795 1.00 35.75 301 ILE A O 1
ATOM 2345 N N . PRO A 1 302 ? -23.486 23.981 9.245 1.00 35.03 302 PRO A N 1
ATOM 2346 C CA . PRO A 1 302 ? -22.486 24.860 9.839 1.00 35.03 302 PRO A CA 1
ATOM 2347 C C . PRO A 1 302 ? -21.278 25.015 8.904 1.00 35.03 302 PRO A C 1
ATOM 2349 O O . PRO A 1 302 ? -20.872 24.074 8.223 1.00 35.03 302 PRO A O 1
ATOM 2352 N N . ALA A 1 303 ? -20.736 26.232 8.867 1.00 41.22 303 ALA A N 1
ATOM 2353 C CA . ALA A 1 303 ? -19.579 26.607 8.066 1.00 41.22 303 ALA A CA 1
ATOM 2354 C C . ALA A 1 303 ? -18.335 25.777 8.430 1.00 41.22 303 ALA A C 1
ATOM 2356 O O . ALA A 1 303 ? -18.130 25.423 9.591 1.00 41.22 303 ALA A O 1
ATOM 2357 N N . GLN A 1 304 ? -17.518 25.492 7.412 1.00 40.72 304 GLN A N 1
ATOM 2358 C CA . GLN A 1 304 ? -16.238 24.794 7.522 1.00 40.72 304 GLN A CA 1
ATOM 2359 C C . GLN A 1 304 ? -15.340 25.466 8.568 1.00 40.72 304 GLN A C 1
ATOM 2361 O O . GLN A 1 304 ? -15.028 26.651 8.468 1.00 40.72 304 GLN A O 1
ATOM 2366 N N . THR A 1 305 ? -14.918 24.699 9.569 1.00 38.84 305 THR A N 1
ATOM 2367 C CA . THR A 1 305 ? -13.854 25.083 10.500 1.00 38.84 305 THR A CA 1
ATOM 2368 C C . THR A 1 305 ? -12.515 25.161 9.773 1.00 38.84 305 THR A C 1
ATOM 2370 O O . THR A 1 305 ? -12.190 24.291 8.966 1.00 38.84 305 THR A O 1
ATOM 2373 N N . ALA A 1 306 ? -11.765 26.219 10.081 1.00 44.53 306 ALA A N 1
ATOM 2374 C CA . ALA A 1 306 ? -10.437 26.529 9.563 1.00 44.53 306 ALA A CA 1
ATOM 2375 C C . ALA A 1 306 ? -9.414 25.389 9.781 1.00 44.53 306 ALA A C 1
ATOM 2377 O O . ALA A 1 306 ? -9.580 24.590 10.708 1.00 44.53 306 ALA A O 1
ATOM 2378 N N . PRO A 1 307 ? -8.355 25.308 8.951 1.00 37.44 307 PRO A N 1
ATOM 2379 C CA . PRO A 1 307 ? -7.306 24.305 9.103 1.00 37.44 307 PRO A CA 1
ATOM 2380 C C . PRO A 1 307 ? -6.516 24.502 10.405 1.00 37.44 307 PRO A C 1
ATOM 2382 O O . PRO A 1 307 ? -6.208 25.622 10.805 1.00 37.44 307 PRO A O 1
ATOM 2385 N N . VAL A 1 308 ? -6.207 23.379 11.053 1.00 42.53 308 VAL A N 1
ATOM 2386 C CA . VAL A 1 308 ? -5.428 23.280 12.293 1.00 42.53 308 VAL A CA 1
ATOM 2387 C C . VAL A 1 308 ? -3.946 23.531 11.990 1.00 42.53 308 VAL A C 1
ATOM 2389 O O . VAL A 1 308 ? -3.394 22.898 11.090 1.00 42.53 308 VAL A O 1
ATOM 2392 N N . GLU A 1 309 ? -3.309 24.431 12.745 1.00 38.88 309 GLU A N 1
ATOM 2393 C CA . GLU A 1 309 ? -1.857 24.657 12.725 1.00 38.88 309 GLU A CA 1
ATOM 2394 C C . GLU A 1 309 ? -1.100 23.372 13.089 1.00 38.88 309 GLU A C 1
ATOM 2396 O O . GLU A 1 309 ? -1.277 22.802 14.167 1.00 38.88 309 GLU A O 1
ATOM 2401 N N . VAL A 1 310 ? -0.239 22.921 12.178 1.00 41.84 310 VAL A N 1
ATOM 2402 C CA . VAL A 1 310 ? 0.715 21.831 12.404 1.00 41.84 310 VAL A CA 1
ATOM 2403 C C . VAL A 1 310 ? 1.992 22.443 12.987 1.00 41.84 310 VAL A C 1
ATOM 2405 O O . VAL A 1 310 ? 2.530 23.393 12.423 1.00 41.84 310 VAL A O 1
ATOM 2408 N N . GLN A 1 311 ? 2.456 21.914 14.124 1.00 40.41 311 GLN A N 1
ATOM 2409 C CA . GLN A 1 311 ? 3.665 22.361 14.828 1.00 40.41 311 GLN A CA 1
ATOM 2410 C C . GLN A 1 311 ? 4.896 22.430 13.904 1.00 40.41 311 GLN A C 1
ATOM 2412 O O . GLN A 1 311 ? 5.156 21.521 13.115 1.00 40.41 311 GLN A O 1
ATOM 2417 N N . ALA A 1 312 ? 5.657 23.517 14.048 1.00 40.94 312 ALA A N 1
ATOM 2418 C CA . ALA A 1 312 ? 6.674 24.007 13.117 1.00 40.94 312 ALA A CA 1
ATOM 2419 C C . ALA A 1 312 ? 7.999 23.213 13.051 1.00 40.94 312 ALA A C 1
ATOM 2421 O O . ALA A 1 312 ? 8.867 23.577 12.263 1.00 40.94 312 ALA A O 1
ATOM 2422 N N . ASP A 1 313 ? 8.158 22.121 13.805 1.00 41.12 313 ASP A N 1
ATOM 2423 C CA . ASP A 1 313 ? 9.443 21.404 13.914 1.00 41.12 313 ASP A CA 1
ATOM 2424 C C . ASP A 1 313 ? 9.556 20.144 13.034 1.00 41.12 313 ASP A C 1
ATOM 2426 O O . ASP A 1 313 ? 10.504 19.369 13.164 1.00 41.12 313 ASP A O 1
ATOM 2430 N N . ASN A 1 314 ? 8.622 19.916 12.105 1.00 49.72 314 ASN A N 1
ATOM 2431 C CA . ASN A 1 314 ? 8.756 18.832 11.129 1.00 49.72 314 ASN A CA 1
ATOM 2432 C C . ASN A 1 314 ? 9.465 19.339 9.853 1.00 49.72 314 ASN A C 1
ATOM 2434 O O . ASN A 1 314 ? 8.837 20.058 9.070 1.00 49.72 314 ASN A O 1
ATOM 2438 N N . PRO A 1 315 ? 10.716 18.925 9.560 1.00 39.12 315 PRO A N 1
ATOM 2439 C CA . PRO A 1 315 ? 11.438 19.354 8.355 1.00 39.12 315 PRO A CA 1
ATOM 2440 C C . PRO A 1 315 ? 10.789 18.871 7.045 1.00 39.12 315 PRO A C 1
ATOM 2442 O O . PRO A 1 315 ? 11.178 19.305 5.965 1.00 39.12 315 PRO A O 1
ATOM 2445 N N . PHE A 1 316 ? 9.774 18.005 7.119 1.00 42.34 316 PHE A N 1
ATOM 2446 C CA . PHE A 1 316 ? 8.980 17.541 5.981 1.00 42.34 316 PHE A CA 1
ATOM 2447 C C . PHE A 1 316 ? 7.584 18.174 5.913 1.00 42.34 316 PHE A C 1
ATOM 2449 O O . PHE A 1 316 ? 6.773 17.753 5.088 1.00 42.34 316 PHE A O 1
ATOM 2456 N N . ALA A 1 317 ? 7.287 19.193 6.730 1.00 40.53 317 ALA A N 1
ATOM 2457 C CA . ALA A 1 317 ? 6.010 19.910 6.682 1.00 40.53 317 ALA A CA 1
ATOM 2458 C C . ALA A 1 317 ? 5.732 20.498 5.289 1.00 40.53 317 ALA A C 1
ATOM 2460 O O . ALA A 1 317 ? 4.607 20.425 4.806 1.00 40.53 317 ALA A O 1
ATOM 2461 N N . ALA A 1 318 ? 6.775 20.973 4.598 1.00 36.41 318 ALA A N 1
ATOM 2462 C CA . ALA A 1 318 ? 6.692 21.493 3.231 1.00 36.41 318 ALA A CA 1
ATOM 2463 C C . ALA A 1 318 ? 6.302 20.439 2.181 1.00 36.41 318 ALA A C 1
ATOM 2465 O O . ALA A 1 318 ? 5.980 20.777 1.045 1.00 36.41 318 ALA A O 1
ATOM 2466 N N . LEU A 1 319 ? 6.345 19.158 2.545 1.00 40.53 319 LEU A N 1
ATOM 2467 C CA . LEU A 1 319 ? 5.930 18.088 1.665 1.00 40.53 319 LEU A CA 1
ATOM 2468 C C . LEU A 1 319 ? 4.472 17.681 1.916 1.00 40.53 319 LEU A C 1
ATOM 2470 O O . LEU A 1 319 ? 3.933 17.028 1.025 1.00 40.53 319 LEU A O 1
ATOM 2474 N N . ILE A 1 320 ? 3.865 17.935 3.087 1.00 35.19 320 ILE A N 1
ATOM 2475 C CA . ILE A 1 320 ? 2.544 17.395 3.505 1.00 35.19 320 ILE A CA 1
ATOM 2476 C C . ILE A 1 320 ? 1.407 17.848 2.599 1.00 35.19 320 ILE A C 1
ATOM 2478 O O . ILE A 1 320 ? 1.355 19.022 2.196 1.00 35.19 320 ILE A O 1
#

Foldseek 3Di:
DDDDDDDPACLVVLVVCVVDVCSLVQVVCLLVQHKDWDPPDDPIDIDHRRDDDDDHDDDLVSCLVRVDLVSLLVLSQLSDQDADDDDDDPPPDPDDDDDDVLQVVLVCLPPVDDAAADEDPLLVVVLVVQLVVLVVCLVPDDVSLNSNNNCLSVQLVVQLCVQCSSVSHSYRYNVSSVVSSVSSVNSSVVSCVSCVVNVVVPPPPPQDLVNLQVVQCVVVVFKDWPVSRCVVSVDDPVVQVPDPQKEWDWDADDDDGDTIIMIGGDDHDDDDDDDDDDDDDDDDDDDDDDDDDDDDDDDDDDDDDDDDDDDDPDPCPVVD

Mean predicted aligned error: 17.85 Å

Organism: Streptomyces viridochromogenes (strain DSM 40736 / JCM 4977 / BCRC 1201 / Tue 494) (NCBI:txid591159)

Secondary structure (DSSP, 8-state):
-PPP---S-HHHHHHHHHH-THHHHHHHHHHTTPPEEE-SSSS-EEESS----------HHHHHHH--HHHHHTTSGGGS---PPPPPP-----SPPPPSHHHHHHHHHHHSS----EE-HHHHHHHHHHHHHHHHHHHHS-HHHHHHHTTHHHHHHHHHHHHHHHTT-SEE-HHHHHHHHHHHHHHHHHHHHHHHTTGGG-------HHHHHHHHHHHTTT-EEHHHHHHHHT--HHHHHTSTTEEEEEE--STT-PPEEEEEES-----PPP------------------PPPP---PPPPPPPPPPPPTT-TTGGG-